Protein AF-A0AAD7RCN0-F1 (afdb_monomer_lite)

Sequence (226 aa):
MQTVGLIHTLEQCLNRMQTVGLIHTLEQCLNRMQTVGLIHTLEHCLNRMQTVGLIHTLEHCLNRMQTVGLIHTLEQCLNRMQTAGLIHTLEQCLNRTQTVGLIHTLEQCLNRMQTVGLIHTLEQRLNSMQTVGLVHTLEQCLNRMQTVGLIHTLEQCLNRTQTVGLIHTLEQCLNRMQTMGLIHTLEQRLNRMQTVGLIHTLEQRLNRMSYTEMRRGPGHLTDRCL

Radius of gyration: 21.73 Å; chains: 1; bounding box: 51×21×71 Å

Organism: NCBI:txid143900

Structure (mmCIF, N/CA/C/O backbone):
data_AF-A0AAD7RCN0-F1
#
_entry.id   AF-A0AAD7RCN0-F1
#
loop_
_atom_site.group_PDB
_atom_site.id
_atom_site.type_symbol
_atom_site.label_atom_id
_atom_site.label_alt_id
_atom_site.label_comp_id
_atom_site.label_asym_id
_atom_site.label_entity_id
_atom_site.label_seq_id
_atom_site.pdbx_PDB_ins_code
_atom_site.Cartn_x
_atom_site.Cartn_y
_atom_site.Cartn_z
_atom_site.occupancy
_atom_site.B_iso_or_equiv
_atom_site.auth_seq_id
_atom_site.auth_comp_id
_atom_site.auth_asym_id
_atom_site.auth_atom_id
_atom_site.pdbx_PDB_model_num
ATOM 1 N N . MET A 1 1 ? -18.841 -6.878 24.046 1.00 84.44 1 MET A N 1
ATOM 2 C CA . MET A 1 1 ? -19.736 -5.709 24.037 1.00 84.44 1 MET A CA 1
ATOM 3 C C . MET A 1 1 ? -20.429 -5.634 22.689 1.00 84.44 1 MET A C 1
ATOM 5 O O . MET A 1 1 ? -19.756 -5.787 21.673 1.00 84.44 1 MET A O 1
ATOM 9 N N . GLN A 1 2 ? -21.749 -5.470 22.690 1.00 89.25 2 GLN A N 1
ATOM 10 C CA . GLN A 1 2 ? -22.534 -5.170 21.496 1.00 89.25 2 GLN A CA 1
ATOM 11 C C . GLN A 1 2 ? -23.227 -3.834 21.730 1.00 89.25 2 GLN A C 1
ATOM 13 O O . GLN A 1 2 ? -23.873 -3.679 22.765 1.00 89.25 2 GLN A O 1
ATOM 18 N N . THR A 1 3 ? -23.079 -2.898 20.800 1.00 89.44 3 THR A N 1
ATOM 19 C CA . THR A 1 3 ? -23.623 -1.547 20.953 1.00 89.44 3 THR A CA 1
ATOM 20 C C . THR A 1 3 ? -24.209 -1.066 19.633 1.00 89.44 3 THR A C 1
ATOM 22 O O . THR A 1 3 ? -23.629 -1.279 18.568 1.00 89.44 3 THR A O 1
ATOM 25 N N . VAL A 1 4 ? -25.351 -0.387 19.701 1.00 90.88 4 VAL A N 1
ATOM 26 C CA . VAL A 1 4 ? -25.903 0.392 18.590 1.00 90.88 4 VAL A CA 1
ATOM 27 C C . VAL A 1 4 ? -25.995 1.836 19.061 1.00 90.88 4 VAL A C 1
ATOM 29 O O . VAL A 1 4 ? -26.610 2.094 20.092 1.00 90.88 4 VAL A O 1
ATOM 32 N N . GLY A 1 5 ? -25.367 2.764 18.342 1.00 92.31 5 GLY A N 1
ATOM 33 C CA . GLY A 1 5 ? -25.374 4.187 18.687 1.00 92.31 5 GLY A CA 1
ATOM 34 C C . GLY A 1 5 ? -23.981 4.807 18.776 1.00 92.31 5 GLY A C 1
ATOM 35 O O . GLY A 1 5 ? -23.088 4.467 18.001 1.00 92.31 5 GLY A O 1
ATOM 36 N N . LEU A 1 6 ? -23.829 5.764 19.691 1.00 93.56 6 LEU A N 1
ATOM 37 C CA . LEU A 1 6 ? -22.612 6.551 19.874 1.00 93.56 6 LEU A CA 1
ATOM 38 C C . LEU A 1 6 ? -21.785 6.012 21.043 1.00 93.56 6 LEU A C 1
ATOM 40 O O . LEU A 1 6 ? -22.273 5.933 22.168 1.00 93.56 6 LEU A O 1
ATOM 44 N N . ILE A 1 7 ? -20.515 5.718 20.785 1.00 94.19 7 ILE A N 1
ATOM 45 C CA . ILE A 1 7 ? -19.482 5.564 21.808 1.00 94.19 7 ILE A CA 1
ATOM 46 C C . ILE A 1 7 ? -18.600 6.802 21.704 1.00 94.19 7 ILE A C 1
ATOM 48 O O . ILE A 1 7 ? -17.917 6.992 20.698 1.00 94.19 7 ILE A O 1
ATOM 52 N N . HIS A 1 8 ? -18.651 7.669 22.713 1.00 92.00 8 HIS A N 1
ATOM 53 C CA . HIS A 1 8 ? -17.819 8.868 22.710 1.00 92.00 8 HIS A CA 1
ATOM 54 C C . HIS A 1 8 ? -16.356 8.501 22.978 1.00 92.00 8 HIS A C 1
ATOM 56 O O . HIS A 1 8 ? -15.493 8.737 22.143 1.00 92.00 8 HIS A O 1
ATOM 62 N N . THR A 1 9 ? -16.094 7.825 24.090 1.00 94.06 9 THR A N 1
ATOM 63 C CA . THR A 1 9 ? -14.763 7.330 24.432 1.00 94.06 9 THR A CA 1
ATOM 64 C C . THR A 1 9 ? -14.870 5.926 25.001 1.00 94.06 9 THR A C 1
ATOM 66 O O . THR A 1 9 ? -15.816 5.587 25.718 1.00 94.06 9 THR A O 1
ATOM 69 N N . LEU A 1 10 ? -13.902 5.089 24.652 1.00 92.50 10 LEU A N 1
ATOM 70 C CA . LEU A 1 10 ? -13.700 3.793 25.272 1.00 92.50 10 LEU A CA 1
ATOM 71 C C . LEU A 1 10 ? -12.202 3.522 25.325 1.00 92.50 10 LEU A C 1
ATOM 73 O O . LEU A 1 10 ? -11.552 3.477 24.291 1.00 92.50 10 LEU A O 1
ATOM 77 N N . GLU A 1 11 ? -11.661 3.321 26.517 1.00 93.38 11 GLU A N 1
ATOM 78 C CA . GLU A 1 11 ? -10.225 3.075 26.683 1.00 93.38 11 GLU A CA 1
ATOM 79 C C . GLU A 1 11 ? -9.865 1.677 26.167 1.00 93.38 11 GLU A C 1
ATOM 81 O O . GLU A 1 11 ? -9.036 1.503 25.279 1.00 93.38 11 GLU A O 1
ATOM 86 N N . GLN A 1 12 ? -10.556 0.637 26.646 1.00 91.56 12 GLN A N 1
ATOM 87 C CA . GLN A 1 12 ? -10.138 -0.732 26.357 1.00 91.56 12 GLN A CA 1
ATOM 88 C C . GLN A 1 12 ? -11.290 -1.680 26.028 1.00 91.56 12 GLN A C 1
ATOM 90 O O . GLN A 1 12 ? -12.308 -1.764 26.714 1.00 91.56 12 GLN A O 1
ATOM 95 N N . CYS A 1 13 ? -11.072 -2.509 25.008 1.00 88.81 13 CYS A N 1
ATOM 96 C CA . CYS A 1 13 ? -11.856 -3.710 24.757 1.00 88.81 13 CYS A CA 1
ATOM 97 C C . CYS A 1 13 ? -10.953 -4.934 24.576 1.00 88.81 13 CYS A C 1
ATOM 99 O O . CYS A 1 13 ? -10.301 -5.123 23.546 1.00 88.81 13 CYS A O 1
ATOM 101 N N . LEU A 1 14 ? -11.000 -5.834 25.558 1.00 87.12 14 LEU A N 1
ATOM 102 C CA . LEU A 1 14 ? -10.128 -7.008 25.617 1.00 87.12 14 LEU A CA 1
ATOM 103 C C . LEU A 1 14 ? -10.513 -8.114 24.620 1.00 87.12 14 LEU A C 1
ATOM 105 O O . LEU A 1 14 ? -9.650 -8.685 23.961 1.00 87.12 14 LEU A O 1
ATOM 109 N N . ASN A 1 15 ? -11.806 -8.428 24.485 1.00 89.50 15 ASN A N 1
ATOM 110 C CA . ASN A 1 15 ? -12.246 -9.652 23.800 1.00 89.50 15 ASN A CA 1
ATOM 111 C C . ASN A 1 15 ? -12.958 -9.410 22.470 1.00 89.50 15 ASN A C 1
ATOM 113 O O . ASN A 1 15 ? -12.427 -9.701 21.397 1.00 89.50 15 ASN A O 1
ATOM 117 N N . ARG A 1 16 ? -14.204 -8.942 22.522 1.00 90.50 16 ARG A N 1
ATOM 118 C CA . ARG A 1 16 ? -15.015 -8.771 21.320 1.00 90.50 16 ARG A CA 1
ATOM 119 C C . ARG A 1 16 ? -15.886 -7.539 21.437 1.00 90.50 16 ARG A C 1
ATOM 121 O O . ARG A 1 16 ? -16.673 -7.422 22.381 1.00 90.50 16 ARG A O 1
ATOM 128 N N . MET A 1 17 ? -15.781 -6.687 20.432 1.00 92.81 17 MET A N 1
ATOM 129 C CA . MET A 1 17 ? -16.665 -5.558 20.212 1.00 92.81 17 MET A CA 1
ATOM 130 C C . MET A 1 17 ? -17.393 -5.740 18.891 1.00 92.81 17 MET A C 1
ATOM 132 O O . MET A 1 17 ? -16.780 -6.097 17.882 1.00 92.81 17 MET A O 1
ATOM 136 N N . GLN A 1 18 ? -18.700 -5.515 18.918 1.00 94.56 18 GLN A N 1
ATOM 137 C CA . GLN A 1 18 ? -19.503 -5.347 17.720 1.00 94.56 18 GLN A CA 1
ATOM 138 C C . GLN A 1 18 ? -20.302 -4.061 17.869 1.00 94.56 18 GLN A C 1
ATOM 140 O O . GLN A 1 18 ? -21.068 -3.934 18.825 1.00 94.56 18 GLN A O 1
ATOM 145 N N . THR A 1 19 ? -20.123 -3.131 16.942 1.00 94.56 19 THR A N 1
ATOM 146 C CA . THR A 1 19 ? -20.767 -1.821 17.022 1.00 94.56 19 THR A CA 1
ATOM 147 C C . THR A 1 19 ? -21.420 -1.467 15.697 1.00 94.56 19 THR A C 1
ATOM 149 O O . THR A 1 19 ? -20.834 -1.670 14.633 1.00 94.56 19 THR A O 1
ATOM 152 N N . VAL A 1 20 ? -22.629 -0.916 15.762 1.00 96.69 20 VAL A N 1
ATOM 153 C CA . VAL A 1 20 ? -23.259 -0.220 14.637 1.00 96.69 20 VAL A CA 1
ATOM 154 C C . VAL A 1 20 ? -23.458 1.233 15.042 1.00 96.69 20 VAL A C 1
ATOM 156 O O . VAL A 1 20 ? -24.231 1.512 15.957 1.00 96.69 20 VAL A O 1
ATOM 159 N N . GLY A 1 21 ? -22.757 2.158 14.394 1.00 94.62 21 GLY A N 1
ATOM 160 C CA . GLY A 1 21 ? -22.851 3.583 14.704 1.00 94.62 21 GLY A CA 1
ATOM 161 C C . GLY A 1 21 ? -21.506 4.299 14.697 1.00 94.62 21 GLY A C 1
ATOM 162 O O . GLY A 1 21 ? -20.649 4.018 13.861 1.00 94.62 21 GLY A O 1
ATOM 163 N N . LEU A 1 22 ? -21.357 5.266 15.599 1.00 95.44 22 LEU A N 1
ATOM 164 C CA . LEU A 1 22 ? -20.204 6.161 15.661 1.00 95.44 22 LEU A CA 1
ATOM 165 C C . LEU A 1 22 ? -19.351 5.821 16.886 1.00 95.44 22 LEU A C 1
ATOM 167 O O . LEU A 1 22 ? -19.854 5.803 18.007 1.00 95.44 22 LEU A O 1
ATOM 171 N N . ILE A 1 23 ? -18.061 5.586 16.670 1.00 96.50 23 ILE A N 1
ATOM 172 C CA . ILE A 1 23 ? -17.038 5.559 17.715 1.00 96.50 23 ILE A CA 1
ATOM 173 C C . ILE A 1 23 ? -16.197 6.811 17.512 1.00 96.50 23 ILE A C 1
ATOM 175 O O . ILE A 1 23 ? -15.559 6.953 16.469 1.00 96.50 23 ILE A O 1
ATOM 179 N N . HIS A 1 24 ? -16.225 7.738 18.465 1.00 95.88 24 HIS A N 1
ATOM 180 C CA . HIS A 1 24 ? -15.381 8.923 18.367 1.00 95.88 24 HIS A CA 1
ATOM 181 C C . HIS A 1 24 ? -13.935 8.563 18.729 1.00 95.88 24 HIS A C 1
ATOM 183 O O . HIS A 1 24 ? -13.071 8.660 17.865 1.00 95.88 24 HIS A O 1
ATOM 189 N N . THR A 1 25 ? -13.695 7.993 19.909 1.00 96.25 25 THR A N 1
ATOM 190 C CA . THR A 1 25 ? -12.354 7.520 20.279 1.00 96.25 25 THR A CA 1
ATOM 191 C C . THR A 1 25 ? -12.398 6.120 20.871 1.00 96.25 25 THR A C 1
ATOM 193 O O . THR A 1 25 ? -13.224 5.817 21.738 1.00 96.25 25 THR A O 1
ATOM 196 N N . LEU A 1 26 ? -11.478 5.272 20.418 1.00 94.38 26 LEU A N 1
ATOM 197 C CA . LEU A 1 26 ? -11.124 4.031 21.089 1.00 94.38 26 LEU A CA 1
ATOM 198 C C . LEU A 1 26 ? -9.606 3.905 21.173 1.00 94.38 26 LEU A C 1
ATOM 200 O O . LEU A 1 26 ? -8.947 3.868 20.143 1.00 94.38 26 LEU A O 1
ATOM 204 N N . GLU A 1 27 ? -9.060 3.774 22.374 1.00 95.12 27 GLU A N 1
ATOM 205 C CA . GLU A 1 27 ? -7.605 3.651 22.528 1.00 95.12 27 GLU A CA 1
ATOM 206 C C . GLU A 1 27 ? -7.165 2.235 22.134 1.00 95.12 27 GLU A C 1
ATOM 208 O O . GLU A 1 27 ? -6.378 2.041 21.211 1.00 95.12 27 GLU A O 1
ATOM 213 N N . GLN A 1 28 ? -7.744 1.195 22.748 1.00 93.00 28 GLN A N 1
ATOM 214 C CA . GLN A 1 28 ? -7.241 -0.165 22.567 1.00 93.00 28 GLN A CA 1
ATOM 215 C C . GLN A 1 28 ? -8.317 -1.226 22.306 1.00 93.00 28 GLN A C 1
ATOM 217 O O . GLN A 1 28 ? -9.227 -1.478 23.100 1.00 93.00 28 GLN A O 1
ATOM 222 N N . CYS A 1 29 ? -8.131 -1.989 21.226 1.00 91.62 29 CYS A N 1
ATOM 223 C CA . CYS A 1 29 ? -8.832 -3.244 20.977 1.00 91.62 29 CYS A CA 1
ATOM 224 C C . CYS A 1 29 ? -7.847 -4.406 20.817 1.00 91.62 29 CYS A C 1
ATOM 226 O O . CYS A 1 29 ? -7.127 -4.512 19.820 1.00 91.62 29 CYS A O 1
ATOM 228 N N . LEU A 1 30 ? -7.837 -5.327 21.785 1.00 89.75 30 LEU A N 1
ATOM 229 C CA . LEU A 1 30 ? -6.828 -6.387 21.806 1.00 89.75 30 LEU A CA 1
ATOM 230 C C . LEU A 1 30 ? -7.146 -7.534 20.846 1.00 89.75 30 LEU A C 1
ATOM 232 O O . LEU A 1 30 ? -6.244 -8.061 20.198 1.00 89.75 30 LEU A O 1
ATOM 236 N N . ASN A 1 31 ? -8.408 -7.961 20.757 1.00 91.69 31 ASN A N 1
ATOM 237 C CA . ASN A 1 31 ? -8.725 -9.242 20.126 1.00 91.69 31 ASN A CA 1
ATOM 238 C C . ASN A 1 31 ? -9.609 -9.127 18.873 1.00 91.69 31 ASN A C 1
ATOM 240 O O . ASN A 1 31 ? -9.124 -9.373 17.766 1.00 91.69 31 ASN A O 1
ATOM 244 N N . ARG A 1 32 ? -10.898 -8.786 18.991 1.00 93.25 32 ARG A N 1
ATOM 245 C CA . ARG A 1 32 ? -11.776 -8.668 17.813 1.00 93.25 32 ARG A CA 1
ATOM 246 C C . ARG A 1 32 ? -12.673 -7.442 17.854 1.00 93.25 32 ARG A C 1
ATOM 248 O O . ARG A 1 32 ? -13.475 -7.290 18.772 1.00 93.25 32 ARG A O 1
ATOM 255 N N . MET A 1 33 ? -12.622 -6.674 16.776 1.00 95.00 33 MET A N 1
ATOM 256 C CA . MET A 1 33 ? -13.536 -5.580 16.485 1.00 95.00 33 MET A CA 1
ATOM 257 C C . MET A 1 33 ? -14.289 -5.835 15.188 1.00 95.00 33 MET A C 1
ATOM 259 O O . MET A 1 33 ? -13.688 -6.199 14.175 1.00 95.00 33 MET A O 1
ATOM 263 N N . GLN A 1 34 ? -15.598 -5.612 15.225 1.00 96.75 34 GLN A N 1
ATOM 264 C CA . GLN A 1 34 ? -16.437 -5.509 14.040 1.00 96.75 34 GLN A CA 1
ATOM 265 C C . GLN A 1 34 ? -17.271 -4.236 14.140 1.00 96.75 34 GLN A C 1
ATOM 267 O O . GLN A 1 34 ? -18.054 -4.102 15.079 1.00 96.75 34 GLN A O 1
ATOM 272 N N . THR A 1 35 ? -17.127 -3.332 13.179 1.00 96.50 35 THR A N 1
ATOM 273 C CA . THR A 1 35 ? -17.844 -2.054 13.192 1.00 96.50 35 THR A CA 1
ATOM 274 C C . THR A 1 35 ? -18.530 -1.813 11.858 1.00 96.50 35 THR A C 1
ATOM 276 O O . THR A 1 35 ? -17.935 -1.996 10.797 1.00 96.50 35 THR A O 1
ATOM 279 N N . VAL A 1 36 ? -19.786 -1.380 11.911 1.00 98.12 36 VAL A N 1
ATOM 280 C CA . VAL A 1 36 ? -20.481 -0.781 10.771 1.00 98.12 36 VAL A CA 1
ATOM 281 C C . VAL A 1 36 ? -20.764 0.673 11.121 1.00 98.12 36 VAL A C 1
ATOM 283 O O . VAL A 1 36 ? -21.526 0.941 12.048 1.00 98.12 36 VAL A O 1
ATOM 286 N N . GLY A 1 37 ? -20.145 1.607 10.407 1.00 96.69 37 GLY A N 1
ATOM 287 C CA . GLY A 1 37 ? -20.298 3.037 10.663 1.00 96.69 37 GLY A CA 1
ATOM 288 C C . GLY A 1 37 ? -18.975 3.790 10.636 1.00 96.69 37 GLY A C 1
ATOM 289 O O . GLY A 1 37 ? -18.131 3.526 9.781 1.00 96.69 37 GLY A O 1
ATOM 290 N N . LEU A 1 38 ? -18.822 4.763 11.532 1.00 97.19 38 LEU A N 1
ATOM 291 C CA . LEU A 1 38 ? -17.676 5.669 11.541 1.00 97.19 38 LEU A CA 1
ATOM 292 C C . LEU A 1 38 ? -16.833 5.458 12.797 1.00 97.19 38 LEU A C 1
ATOM 294 O O . LEU A 1 38 ? -17.360 5.412 13.906 1.00 97.19 38 LEU A O 1
ATOM 298 N N . ILE A 1 39 ? -15.524 5.355 12.607 1.00 97.75 39 ILE A N 1
ATOM 299 C CA . ILE A 1 39 ? -14.514 5.429 13.660 1.00 97.75 39 ILE A CA 1
ATOM 300 C C . ILE A 1 39 ? -13.734 6.712 13.400 1.00 97.75 39 ILE A C 1
ATOM 302 O O . ILE A 1 39 ? -13.133 6.851 12.334 1.00 97.75 39 ILE A O 1
ATOM 306 N N . HIS A 1 40 ? -13.780 7.670 14.321 1.00 97.12 40 HIS A N 1
ATOM 307 C CA . HIS A 1 40 ? -12.997 8.890 14.160 1.00 97.12 40 HIS A CA 1
ATOM 308 C C . HIS A 1 40 ? -11.534 8.610 14.513 1.00 97.12 40 HIS A C 1
ATOM 310 O O . HIS A 1 40 ? -10.683 8.715 13.639 1.00 97.12 40 HIS A O 1
ATOM 316 N N . THR A 1 41 ? -11.263 8.096 15.710 1.00 97.50 41 THR A N 1
ATOM 317 C CA . THR A 1 41 ? -9.902 7.728 16.113 1.00 97.50 41 THR A CA 1
ATOM 318 C C . THR A 1 41 ? -9.861 6.333 16.712 1.00 97.50 41 THR A C 1
ATOM 320 O O . THR A 1 41 ? -10.689 5.969 17.555 1.00 97.50 41 THR A O 1
ATOM 323 N N . LEU A 1 42 ? -8.871 5.556 16.279 1.00 96.25 42 LEU A N 1
ATOM 324 C CA . LEU A 1 42 ? -8.469 4.321 16.929 1.00 96.25 42 LEU A CA 1
ATOM 325 C C . LEU A 1 42 ? -6.949 4.222 17.003 1.00 96.25 42 LEU A C 1
ATOM 327 O O . LEU A 1 42 ? -6.287 4.131 15.976 1.00 96.25 42 LEU A O 1
ATOM 331 N N . GLU A 1 43 ? -6.401 4.181 18.210 1.00 96.62 43 GLU A N 1
ATOM 332 C CA . GLU A 1 43 ? -4.945 4.152 18.397 1.00 96.62 43 GLU A CA 1
ATOM 333 C C . GLU A 1 43 ? -4.397 2.743 18.135 1.00 96.62 43 GLU A C 1
ATOM 335 O O . GLU A 1 43 ? -3.479 2.530 17.341 1.00 96.62 43 GLU A O 1
ATOM 340 N N . HIS A 1 44 ? -4.999 1.719 18.746 1.00 94.06 44 HIS A N 1
ATOM 341 C CA . HIS A 1 44 ? -4.439 0.373 18.721 1.00 94.06 44 HIS A CA 1
ATOM 342 C C . HIS A 1 44 ? -5.468 -0.723 18.444 1.00 94.06 44 HIS A C 1
ATOM 344 O O . HIS A 1 44 ? -6.367 -1.014 19.238 1.00 94.06 44 HIS A O 1
ATOM 350 N N . CYS A 1 45 ? -5.242 -1.471 17.362 1.00 92.50 45 CYS A N 1
ATOM 351 C CA . CYS A 1 45 ? -5.872 -2.765 17.129 1.00 92.50 45 CYS A CA 1
ATOM 352 C C . CYS A 1 45 ? -4.829 -3.879 16.997 1.00 92.50 45 CYS A C 1
ATOM 354 O O . CYS A 1 45 ? -4.108 -3.983 16.000 1.00 92.50 45 CYS A O 1
ATOM 356 N N . LEU A 1 46 ? -4.768 -4.764 17.994 1.00 91.88 46 LEU A N 1
ATOM 357 C CA . LEU A 1 46 ? -3.690 -5.750 18.066 1.00 91.88 46 LEU A CA 1
ATOM 358 C C . LEU A 1 46 ? -3.939 -6.970 17.173 1.00 91.88 46 LEU A C 1
ATOM 360 O O . LEU A 1 46 ? -3.007 -7.479 16.551 1.00 91.88 46 LEU A O 1
ATOM 364 N N . ASN A 1 47 ? -5.174 -7.472 17.094 1.00 93.38 47 ASN A N 1
ATOM 365 C CA . ASN A 1 47 ? -5.419 -8.776 16.474 1.00 93.38 47 ASN A CA 1
ATOM 366 C C . ASN A 1 47 ? -6.314 -8.731 15.227 1.00 93.38 47 ASN A C 1
ATOM 368 O O . ASN A 1 47 ? -5.831 -9.009 14.127 1.00 93.38 47 ASN A O 1
ATOM 372 N N . ARG A 1 48 ? -7.617 -8.450 15.352 1.00 94.38 48 ARG A N 1
ATOM 373 C CA . ARG A 1 48 ? -8.517 -8.435 14.188 1.00 94.38 48 ARG A CA 1
ATOM 374 C C . ARG A 1 48 ? -9.493 -7.274 14.207 1.00 94.38 48 ARG A C 1
ATOM 376 O O . ARG A 1 48 ? -10.285 -7.149 15.138 1.00 94.38 48 ARG A O 1
ATOM 383 N N . MET A 1 49 ? -9.519 -6.557 13.094 1.00 96.19 49 MET A N 1
ATOM 384 C CA . MET A 1 49 ? -10.499 -5.530 12.787 1.00 96.19 49 MET A CA 1
ATOM 385 C C . MET A 1 49 ? -11.230 -5.848 11.492 1.00 96.19 49 MET A C 1
ATOM 387 O O . MET A 1 49 ? -10.610 -6.222 10.493 1.00 96.19 49 MET A O 1
ATOM 391 N N . GLN A 1 50 ? -12.544 -5.666 11.517 1.00 97.69 50 GLN A N 1
ATOM 392 C CA . GLN A 1 50 ? -13.374 -5.614 10.325 1.00 97.69 50 GLN A CA 1
ATOM 393 C C . GLN A 1 50 ? -14.259 -4.376 10.397 1.00 97.69 50 GLN A C 1
ATOM 395 O O . GLN A 1 50 ? -15.041 -4.244 11.339 1.00 97.69 50 GLN A O 1
ATOM 400 N N . THR A 1 51 ? -14.162 -3.507 9.398 1.00 97.69 51 THR A N 1
ATOM 401 C CA . THR A 1 51 ? -14.946 -2.272 9.354 1.00 97.69 51 THR A CA 1
ATOM 402 C C . THR A 1 51 ? -15.658 -2.145 8.018 1.00 97.69 51 THR A C 1
ATOM 404 O O . THR A 1 51 ? -15.062 -2.339 6.960 1.00 97.69 51 THR A O 1
ATOM 407 N N . VAL A 1 52 ? -16.940 -1.800 8.068 1.00 98.56 52 VAL A N 1
ATOM 408 C CA . VAL A 1 52 ? -17.690 -1.313 6.910 1.00 98.56 52 VAL A CA 1
ATOM 409 C C . VAL A 1 52 ? -18.064 0.135 7.193 1.00 98.56 52 VAL A C 1
ATOM 411 O O . VAL A 1 52 ? -18.868 0.396 8.085 1.00 98.56 52 VAL A O 1
ATOM 414 N N . GLY A 1 53 ? -17.469 1.070 6.459 1.00 97.56 53 GLY A N 1
ATOM 415 C CA . GLY A 1 53 ? -17.696 2.500 6.643 1.00 97.56 53 GLY A CA 1
ATOM 416 C C . GLY A 1 53 ? -16.409 3.316 6.613 1.00 97.56 53 GLY A C 1
ATOM 417 O O . GLY A 1 53 ? -15.555 3.087 5.757 1.00 97.56 53 GLY A O 1
ATOM 418 N N . LEU A 1 54 ? -16.301 4.302 7.502 1.00 97.94 54 LEU A N 1
ATOM 419 C CA . LEU A 1 54 ? -15.213 5.278 7.492 1.00 97.94 54 LEU A CA 1
ATOM 420 C C . LEU A 1 54 ? -14.343 5.141 8.739 1.00 97.94 54 LEU A C 1
ATOM 422 O O . LEU A 1 54 ? -14.853 5.091 9.855 1.00 97.94 54 LEU A O 1
ATOM 426 N N . ILE A 1 55 ? -13.031 5.134 8.537 1.00 98.25 55 ILE A N 1
ATOM 427 C CA . ILE A 1 55 ? -12.026 5.310 9.582 1.00 98.25 55 ILE A CA 1
ATOM 428 C C . ILE A 1 55 ? -11.314 6.622 9.271 1.00 98.25 55 ILE A C 1
ATOM 430 O O . ILE A 1 55 ? -10.738 6.757 8.191 1.00 98.25 55 ILE A O 1
ATOM 434 N N . HIS A 1 56 ? -11.389 7.604 10.165 1.00 97.88 56 HIS A N 1
ATOM 435 C CA . HIS A 1 56 ? -10.671 8.856 9.955 1.00 97.88 56 HIS A CA 1
ATOM 436 C C . HIS A 1 56 ? -9.191 8.664 10.302 1.00 97.88 56 HIS A C 1
ATOM 438 O O . HIS A 1 56 ? -8.353 8.796 9.418 1.00 97.88 56 HIS A O 1
ATOM 444 N N . THR A 1 57 ? -8.884 8.192 11.506 1.00 98.00 57 THR A N 1
ATOM 445 C CA . THR A 1 57 ? -7.506 7.906 11.915 1.00 98.00 57 THR A CA 1
ATOM 446 C C . THR A 1 57 ? -7.402 6.522 12.540 1.00 98.00 57 THR A C 1
ATOM 448 O O . THR A 1 57 ? -8.189 6.156 13.419 1.00 98.00 57 THR A O 1
ATOM 451 N N . LEU A 1 58 ? -6.417 5.752 12.080 1.00 97.06 58 LEU A N 1
ATOM 452 C CA . LEU A 1 58 ? -5.951 4.531 12.725 1.00 97.06 58 LEU A CA 1
ATOM 453 C C . LEU A 1 58 ? -4.430 4.581 12.847 1.00 97.06 58 LEU A C 1
ATOM 455 O O . LEU A 1 58 ? -3.739 4.539 11.834 1.00 97.06 58 LEU A O 1
ATOM 459 N N . GLU A 1 59 ? -3.910 4.631 14.068 1.00 97.31 59 GLU A N 1
ATOM 460 C CA . GLU A 1 59 ? -2.459 4.722 14.275 1.00 97.31 59 GLU A CA 1
ATOM 461 C C . GLU A 1 59 ? -1.814 3.351 14.047 1.00 97.31 59 GLU A C 1
ATOM 463 O O . GLU A 1 59 ? -1.022 3.157 13.127 1.00 97.31 59 GLU A O 1
ATOM 468 N N . HIS A 1 60 ? -2.231 2.329 14.802 1.00 94.88 60 HIS A N 1
ATOM 469 C CA . HIS A 1 60 ? -1.594 1.016 14.741 1.00 94.88 60 HIS A CA 1
ATOM 470 C C . HIS A 1 60 ? -2.574 -0.141 14.552 1.00 94.88 60 HIS A C 1
ATOM 472 O O . HIS A 1 60 ? -3.429 -0.445 15.390 1.00 94.88 60 HIS A O 1
ATOM 478 N N . CYS A 1 61 ? -2.341 -0.917 13.492 1.00 93.00 61 CYS A N 1
ATOM 479 C CA . CYS A 1 61 ? -2.903 -2.252 13.325 1.00 93.00 61 CYS A CA 1
ATOM 480 C C . CYS A 1 61 ? -1.802 -3.311 13.228 1.00 93.00 61 CYS A C 1
ATOM 482 O O . CYS A 1 61 ? -1.074 -3.404 12.234 1.00 93.00 61 CYS A O 1
ATOM 484 N N . LEU A 1 62 ? -1.701 -4.175 14.240 1.00 92.00 62 LEU A N 1
ATOM 485 C CA . LEU A 1 62 ? -0.588 -5.121 14.307 1.00 92.00 62 LEU A CA 1
ATOM 486 C C . LEU A 1 62 ? -0.796 -6.341 13.402 1.00 92.00 62 LEU A C 1
ATOM 488 O O . LEU A 1 62 ? 0.126 -6.759 12.701 1.00 92.00 62 LEU A O 1
ATOM 492 N N . ASN A 1 63 ? -1.986 -6.949 13.407 1.00 93.75 63 ASN A N 1
ATOM 493 C CA . ASN A 1 63 ? -2.156 -8.274 12.807 1.00 93.75 63 ASN A CA 1
ATOM 494 C C . ASN A 1 63 ? -3.060 -8.307 11.564 1.00 93.75 63 ASN A C 1
ATOM 496 O O . ASN A 1 63 ? -2.579 -8.602 10.467 1.00 93.75 63 ASN A O 1
ATOM 500 N N . ARG A 1 64 ? -4.371 -8.080 11.694 1.00 94.69 64 ARG A N 1
ATOM 501 C CA . ARG A 1 64 ? -5.285 -8.148 10.543 1.00 94.69 64 ARG A CA 1
ATOM 502 C C . ARG A 1 64 ? -6.327 -7.048 10.564 1.00 94.69 64 ARG A C 1
ATOM 504 O O . ARG A 1 64 ? -7.119 -6.968 11.499 1.00 94.69 64 ARG A O 1
ATOM 511 N N . MET A 1 65 ? -6.411 -6.337 9.452 1.00 96.62 65 MET A N 1
ATOM 512 C CA . MET A 1 65 ? -7.471 -5.384 9.175 1.00 96.62 65 MET A CA 1
ATOM 513 C C . MET A 1 65 ? -8.122 -5.688 7.831 1.00 96.62 65 MET A C 1
ATOM 515 O O . MET A 1 65 ? -7.448 -5.985 6.841 1.00 96.62 65 MET A O 1
ATOM 519 N N . GLN A 1 66 ? -9.448 -5.618 7.828 1.00 98.00 66 GLN A N 1
ATOM 520 C CA . GLN A 1 66 ? -10.271 -5.661 6.632 1.00 98.00 66 GLN A CA 1
ATOM 521 C C . GLN A 1 66 ? -11.230 -4.478 6.656 1.00 98.00 66 GLN A C 1
ATOM 523 O O . GLN A 1 66 ? -12.022 -4.359 7.592 1.00 98.00 66 GLN A O 1
ATOM 528 N N . THR A 1 67 ? -11.187 -3.647 5.623 1.00 98.00 67 THR A N 1
ATOM 529 C CA . THR A 1 67 ? -12.047 -2.467 5.532 1.00 98.00 67 THR A CA 1
ATOM 530 C C . THR A 1 67 ? -12.765 -2.436 4.196 1.00 98.00 67 THR A C 1
ATOM 532 O O . THR A 1 67 ? -12.155 -2.609 3.141 1.00 98.00 67 THR A O 1
ATOM 535 N N . VAL A 1 68 ? -14.070 -2.198 4.238 1.00 98.69 68 VAL A N 1
ATOM 536 C CA . VAL A 1 68 ? -14.855 -1.805 3.069 1.00 98.69 68 VAL A CA 1
ATOM 537 C C . VAL A 1 68 ? -15.304 -0.370 3.296 1.00 98.69 68 VAL A C 1
ATOM 539 O O . VAL A 1 68 ? -16.108 -0.116 4.191 1.00 98.69 68 VAL A O 1
ATOM 542 N N . GLY A 1 69 ? -14.772 0.563 2.512 1.00 97.81 69 GLY A N 1
ATOM 543 C CA . GLY A 1 69 ? -15.064 1.987 2.649 1.00 97.81 69 GLY A CA 1
ATOM 544 C C . GLY A 1 69 ? -13.814 2.858 2.601 1.00 97.81 69 GLY A C 1
ATOM 545 O O . GLY A 1 69 ? -12.947 2.647 1.755 1.00 97.81 69 GLY A O 1
ATOM 546 N N . LEU A 1 70 ? -13.754 3.871 3.463 1.00 98.19 70 LEU A N 1
ATOM 547 C CA . LEU A 1 70 ? -12.719 4.903 3.421 1.00 98.19 70 LEU A CA 1
ATOM 548 C C . LEU A 1 70 ? -11.840 4.848 4.668 1.00 98.19 70 LEU A C 1
ATOM 550 O O . LEU A 1 70 ? -12.346 4.799 5.786 1.00 98.19 70 LEU A O 1
ATOM 55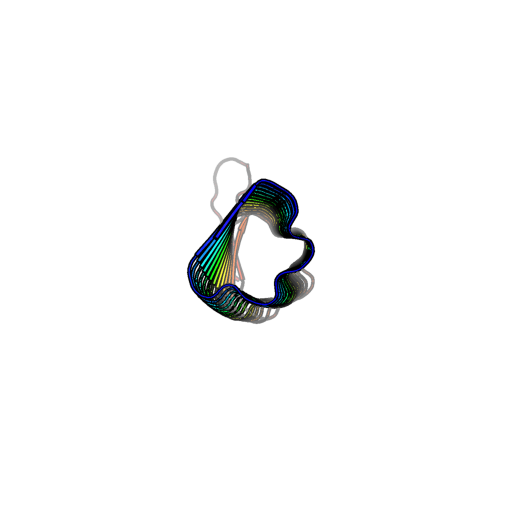4 N N . ILE A 1 71 ? -10.531 4.911 4.459 1.00 98.38 71 ILE A N 1
ATOM 555 C CA . ILE A 1 71 ? -9.537 5.185 5.493 1.00 98.38 71 ILE A CA 1
ATOM 556 C C . ILE A 1 71 ? -8.899 6.522 5.131 1.00 98.38 71 ILE A C 1
ATOM 558 O O . ILE A 1 71 ? -8.336 6.652 4.043 1.00 98.38 71 ILE A O 1
ATOM 562 N N . HIS A 1 72 ? -9.027 7.529 5.992 1.00 97.94 72 HIS A N 1
ATOM 563 C CA . HIS A 1 72 ? -8.381 8.811 5.732 1.00 97.94 72 HIS A CA 1
ATOM 564 C C . HIS A 1 72 ? -6.891 8.708 6.065 1.00 97.94 72 HIS A C 1
ATOM 566 O O . HIS A 1 72 ? -6.072 8.825 5.162 1.00 97.94 72 HIS A O 1
ATOM 572 N N . THR A 1 73 ? -6.547 8.322 7.289 1.00 97.94 73 THR A N 1
ATOM 573 C CA . THR A 1 73 ? -5.153 8.129 7.693 1.00 97.94 73 THR A CA 1
ATOM 574 C C . THR A 1 73 ? -4.959 6.770 8.346 1.00 97.94 73 THR A C 1
ATOM 576 O O . THR A 1 73 ? -5.719 6.367 9.232 1.00 97.94 73 THR A O 1
ATOM 579 N N . LEU A 1 74 ? -3.924 6.066 7.895 1.00 97.12 74 LEU A N 1
ATOM 580 C CA . LEU A 1 74 ? -3.372 4.897 8.557 1.00 97.12 74 LEU A CA 1
ATOM 581 C C . LEU A 1 74 ? -1.863 5.058 8.694 1.00 97.12 74 LEU A C 1
ATOM 583 O O . LEU A 1 74 ? -1.150 5.011 7.692 1.00 97.12 74 LEU A O 1
ATOM 587 N N . GLU A 1 75 ? -1.381 5.189 9.922 1.00 97.19 75 GLU A N 1
ATOM 588 C CA . GLU A 1 75 ? 0.051 5.367 10.164 1.00 97.19 75 GLU A CA 1
ATOM 589 C C . GLU A 1 75 ? 0.780 4.032 9.983 1.00 97.19 75 GLU A C 1
ATOM 591 O O . GLU A 1 75 ? 1.678 3.898 9.155 1.00 97.19 75 GLU A O 1
ATOM 596 N N . GLN A 1 76 ? 0.359 2.979 10.691 1.00 95.06 76 GLN A N 1
ATOM 597 C CA . GLN A 1 76 ? 1.089 1.714 10.694 1.00 95.06 76 GLN A CA 1
ATOM 598 C C . GLN A 1 76 ? 0.197 0.478 10.582 1.00 95.06 76 GLN A C 1
ATOM 600 O O . GLN A 1 76 ? -0.656 0.180 11.422 1.00 95.06 76 GLN A O 1
ATOM 605 N N . CYS A 1 77 ? 0.503 -0.358 9.587 1.00 92.81 77 CYS A N 1
ATOM 606 C CA . CYS A 1 77 ? 0.018 -1.733 9.515 1.00 92.81 77 CYS A CA 1
ATOM 607 C C . CYS A 1 77 ? 1.173 -2.735 9.432 1.00 92.81 77 CYS A C 1
ATOM 609 O O . CYS A 1 77 ? 1.895 -2.813 8.433 1.00 92.81 77 CYS A O 1
ATOM 611 N N . LEU A 1 78 ? 1.333 -3.568 10.464 1.00 91.19 78 LEU A N 1
ATOM 612 C CA . LEU A 1 78 ? 2.472 -4.485 10.521 1.00 91.19 78 LEU A CA 1
ATOM 613 C C . LEU A 1 78 ? 2.288 -5.709 9.619 1.00 91.19 78 LEU A C 1
ATOM 615 O O . LEU A 1 78 ? 3.199 -6.073 8.875 1.00 91.19 78 LEU A O 1
ATOM 619 N N . ASN A 1 79 ? 1.139 -6.387 9.683 1.00 93.69 79 ASN A N 1
ATOM 620 C CA . ASN A 1 79 ? 1.030 -7.732 9.112 1.00 93.69 79 ASN A CA 1
ATOM 621 C C . ASN A 1 79 ? 0.116 -7.836 7.877 1.00 93.69 79 ASN A C 1
ATOM 623 O O . ASN A 1 79 ? 0.595 -8.134 6.780 1.00 93.69 79 ASN A O 1
ATOM 627 N N . ARG A 1 80 ? -1.204 -7.664 8.007 1.00 94.56 80 ARG A N 1
ATOM 628 C CA . ARG A 1 80 ? -2.116 -7.808 6.860 1.00 94.56 80 ARG A CA 1
ATOM 629 C C . ARG A 1 80 ? -3.202 -6.748 6.839 1.00 94.56 80 ARG A C 1
ATOM 631 O O . ARG A 1 80 ? -4.020 -6.686 7.753 1.00 94.56 80 ARG A O 1
ATOM 638 N N . MET A 1 81 ? -3.279 -6.053 5.714 1.00 96.31 81 MET A N 1
ATOM 639 C CA . MET A 1 81 ? -4.363 -5.148 5.371 1.00 96.31 81 MET A CA 1
ATOM 640 C C . MET A 1 81 ? -5.036 -5.593 4.076 1.00 96.31 81 MET A C 1
ATOM 642 O O . MET A 1 81 ? -4.369 -5.915 3.088 1.00 96.31 81 MET A O 1
ATOM 646 N N . GLN A 1 82 ? -6.364 -5.587 4.095 1.00 97.88 82 GLN A N 1
ATOM 647 C CA . GLN A 1 82 ? -7.198 -5.720 2.910 1.00 97.88 82 GLN A CA 1
ATOM 648 C C . GLN A 1 82 ? -8.220 -4.588 2.898 1.00 97.88 82 GLN A C 1
ATOM 650 O O . GLN A 1 82 ? -9.026 -4.488 3.823 1.00 97.88 82 GLN A O 1
ATOM 655 N N . THR A 1 83 ? -8.214 -3.779 1.846 1.00 97.94 83 THR A N 1
ATOM 656 C CA . THR A 1 83 ? -9.139 -2.653 1.715 1.00 97.94 83 THR A CA 1
ATOM 657 C C . THR A 1 83 ? -9.856 -2.713 0.377 1.00 97.94 83 THR A C 1
ATOM 659 O O . THR A 1 83 ? -9.229 -2.856 -0.672 1.00 97.94 83 THR A O 1
ATOM 662 N N . ALA A 1 84 ? -11.177 -2.592 0.411 1.00 98.62 84 ALA A N 1
ATOM 663 C CA . ALA A 1 84 ? -11.989 -2.301 -0.760 1.00 98.62 84 ALA A CA 1
ATOM 664 C C . ALA A 1 84 ? -12.547 -0.882 -0.607 1.00 98.62 84 ALA A C 1
ATOM 666 O O . ALA A 1 84 ? -13.429 -0.652 0.220 1.00 98.62 84 ALA A O 1
ATOM 667 N N . GLY A 1 85 ? -12.008 0.067 -1.369 1.00 97.75 85 GLY A N 1
ATOM 668 C CA . GLY A 1 85 ? -12.382 1.476 -1.293 1.00 97.75 85 GLY A CA 1
ATOM 669 C C . GLY A 1 85 ? -11.183 2.416 -1.381 1.00 97.75 85 GLY A C 1
ATOM 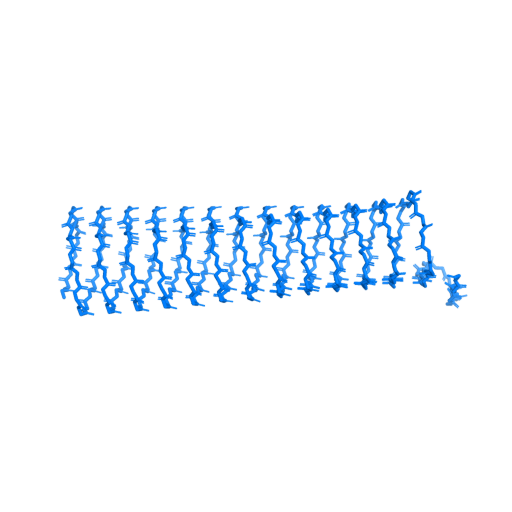670 O O . GLY A 1 85 ? -10.290 2.202 -2.201 1.00 97.75 85 GLY A O 1
ATOM 671 N N . LEU A 1 86 ? -11.195 3.482 -0.582 1.00 97.94 86 LEU A N 1
ATOM 672 C CA . LEU A 1 86 ? -10.213 4.563 -0.662 1.00 97.94 86 LEU A CA 1
ATOM 673 C C . LEU A 1 86 ? -9.335 4.604 0.586 1.00 97.94 86 LEU A C 1
ATOM 675 O O . LEU A 1 86 ? -9.837 4.563 1.706 1.00 97.94 86 LEU A O 1
ATOM 679 N N . ILE A 1 87 ? -8.033 4.738 0.371 1.00 98.25 87 ILE A N 1
ATOM 680 C CA . ILE A 1 87 ? -7.050 5.094 1.388 1.00 98.25 87 ILE A CA 1
ATOM 681 C C . ILE A 1 87 ? -6.480 6.449 0.981 1.00 98.25 87 ILE A C 1
ATOM 683 O O . ILE A 1 87 ? -5.924 6.567 -0.113 1.00 98.25 87 ILE A O 1
ATOM 687 N N . HIS A 1 88 ? -6.659 7.477 1.807 1.00 97.81 88 HIS A N 1
ATOM 688 C CA . HIS A 1 88 ? -6.081 8.783 1.503 1.00 97.81 88 HIS A CA 1
ATOM 689 C C . HIS A 1 88 ? -4.586 8.778 1.834 1.00 97.81 88 HIS A C 1
ATOM 691 O O . HIS A 1 88 ? -3.776 8.931 0.929 1.00 97.81 88 HIS A O 1
ATOM 697 N N . THR A 1 89 ? -4.219 8.436 3.064 1.00 97.75 89 THR A N 1
ATOM 698 C CA . THR A 1 89 ? -2.817 8.333 3.474 1.00 97.75 89 THR A CA 1
ATOM 699 C C . THR A 1 89 ? -2.549 6.998 4.149 1.00 97.75 89 THR A C 1
ATOM 701 O O . THR A 1 89 ? -3.285 6.569 5.042 1.00 97.75 89 THR A O 1
ATOM 704 N N . LEU A 1 90 ? -1.481 6.339 3.707 1.00 96.25 90 LEU A N 1
ATOM 705 C CA . LEU A 1 90 ? -0.876 5.196 4.373 1.00 96.25 90 LEU A CA 1
ATOM 706 C C . LEU A 1 90 ? 0.616 5.462 4.542 1.00 96.25 90 LEU A C 1
ATOM 708 O O . LEU A 1 90 ? 1.351 5.436 3.560 1.00 96.25 90 LEU A O 1
ATOM 712 N N . GLU A 1 91 ? 1.072 5.673 5.768 1.00 96.19 91 GLU A N 1
ATOM 713 C CA . GLU A 1 91 ? 2.488 5.976 6.000 1.00 96.19 91 GLU A CA 1
ATOM 714 C C . GLU A 1 91 ? 3.317 4.695 5.886 1.00 96.19 91 GLU A C 1
ATOM 716 O O . GLU A 1 91 ? 4.197 4.575 5.037 1.00 96.19 91 GLU A O 1
ATOM 721 N N . GLN A 1 92 ? 2.999 3.666 6.678 1.00 93.25 92 GLN A N 1
ATOM 722 C CA . GLN A 1 92 ? 3.814 2.458 6.744 1.00 93.25 92 GLN A CA 1
ATOM 723 C C . GLN A 1 92 ? 2.997 1.171 6.679 1.00 93.25 92 GLN A C 1
ATOM 725 O O . GLN A 1 92 ? 2.103 0.888 7.481 1.00 93.25 92 GLN A O 1
ATOM 730 N N . CYS A 1 93 ? 3.395 0.289 5.761 1.00 90.25 93 CYS A N 1
ATOM 731 C CA . CYS A 1 93 ? 2.945 -1.098 5.764 1.00 90.25 93 CYS A CA 1
ATOM 732 C C . CYS A 1 93 ? 4.107 -2.091 5.637 1.00 90.25 93 CYS A C 1
ATOM 734 O O . CYS A 1 93 ? 4.834 -2.147 4.638 1.00 90.25 93 CYS A O 1
ATOM 736 N N . LEU A 1 94 ? 4.279 -2.929 6.662 1.00 89.88 94 LEU A N 1
ATOM 737 C CA . LEU A 1 94 ? 5.467 -3.776 6.756 1.00 89.88 94 LEU A CA 1
ATOM 738 C C . LEU A 1 94 ? 5.327 -5.062 5.945 1.00 89.88 94 LEU A C 1
ATOM 740 O O . LEU A 1 94 ? 6.264 -5.442 5.247 1.00 89.88 94 LEU A O 1
ATOM 744 N N . ASN A 1 95 ? 4.200 -5.773 6.018 1.00 92.38 95 ASN A N 1
ATOM 745 C CA . ASN A 1 95 ? 4.122 -7.124 5.457 1.00 92.38 95 ASN A CA 1
ATOM 746 C C . ASN A 1 95 ? 3.252 -7.245 4.192 1.00 92.38 95 ASN A C 1
ATOM 748 O O . ASN A 1 95 ? 3.795 -7.411 3.096 1.00 92.38 95 ASN A O 1
ATOM 752 N N . ARG A 1 96 ? 1.918 -7.210 4.298 1.00 93.12 96 ARG A N 1
ATOM 753 C CA . ARG A 1 96 ? 1.034 -7.409 3.135 1.00 93.12 96 ARG A CA 1
ATOM 754 C C . ARG A 1 96 ? -0.108 -6.408 3.081 1.00 93.12 96 ARG A C 1
ATOM 756 O O . ARG A 1 96 ? -0.947 -6.390 3.979 1.00 93.12 96 ARG A O 1
ATOM 763 N N . THR A 1 97 ? -0.199 -5.721 1.951 1.00 94.88 97 THR A N 1
ATOM 764 C CA . THR A 1 97 ? -1.302 -4.821 1.617 1.00 94.88 97 THR A CA 1
ATOM 765 C C . THR A 1 97 ? -1.970 -5.284 0.332 1.00 94.88 97 THR A C 1
ATOM 767 O O . THR A 1 97 ? -1.295 -5.528 -0.672 1.00 94.88 97 THR A O 1
ATOM 770 N N . GLN A 1 98 ? -3.291 -5.422 0.377 1.00 97.38 98 GLN A N 1
ATOM 771 C CA . GLN A 1 98 ? -4.128 -5.660 -0.792 1.00 97.38 98 GLN A CA 1
ATOM 772 C C . GLN A 1 98 ? -5.205 -4.585 -0.854 1.00 97.38 98 GLN A C 1
ATOM 774 O O . GLN A 1 98 ? -6.006 -4.477 0.075 1.00 97.38 98 GLN A O 1
ATOM 779 N N . THR A 1 99 ? -5.248 -3.836 -1.950 1.00 97.62 99 THR A N 1
ATOM 780 C CA . THR A 1 99 ? -6.236 -2.774 -2.138 1.00 97.62 99 THR A CA 1
ATOM 781 C C . THR A 1 99 ? -6.970 -2.960 -3.454 1.00 97.62 99 THR A C 1
ATOM 783 O O . THR A 1 99 ? -6.358 -3.148 -4.505 1.00 97.62 99 THR A O 1
ATOM 786 N N . VAL A 1 100 ? -8.295 -2.888 -3.400 1.00 98.50 100 VAL A N 1
ATOM 787 C CA . VAL A 1 100 ? -9.146 -2.706 -4.576 1.00 98.50 100 VAL A CA 1
ATOM 788 C C . VAL A 1 100 ? -9.761 -1.320 -4.463 1.00 98.50 100 VAL A C 1
ATOM 790 O O . VAL A 1 100 ? -10.595 -1.090 -3.589 1.00 98.50 100 VAL A O 1
ATOM 793 N N . GLY A 1 101 ? -9.327 -0.392 -5.311 1.00 97.56 101 GLY A N 1
ATOM 794 C CA . GLY A 1 101 ? -9.751 1.004 -5.268 1.00 97.56 101 GLY A CA 1
ATOM 795 C C . GLY A 1 101 ? -8.582 1.977 -5.375 1.00 97.56 101 GLY A C 1
ATOM 796 O O . GLY A 1 101 ? -7.716 1.805 -6.232 1.00 97.56 101 GLY A O 1
ATOM 797 N N . LEU A 1 102 ? -8.586 3.023 -4.551 1.00 97.31 102 LEU A N 1
ATOM 798 C CA . LEU A 1 102 ? -7.649 4.141 -4.665 1.00 97.31 102 LEU A CA 1
ATOM 799 C C . LEU A 1 102 ? -6.758 4.245 -3.429 1.00 97.31 102 LEU A C 1
ATOM 801 O O . LEU A 1 102 ? -7.247 4.199 -2.304 1.00 97.31 102 LEU A O 1
ATOM 805 N N . ILE A 1 103 ? -5.464 4.440 -3.658 1.00 97.94 103 ILE A N 1
ATOM 806 C CA . ILE A 1 103 ? -4.505 4.913 -2.662 1.00 97.94 103 ILE A CA 1
ATOM 807 C C . ILE A 1 103 ? -4.030 6.283 -3.139 1.00 97.94 103 ILE A C 1
ATOM 809 O O . ILE A 1 103 ? -3.491 6.387 -4.242 1.00 97.94 103 ILE A O 1
ATOM 813 N N . HIS A 1 104 ? -4.274 7.338 -2.364 1.00 97.19 104 HIS A N 1
ATOM 814 C CA . HIS A 1 104 ? -3.800 8.665 -2.744 1.00 97.19 104 HIS A CA 1
ATOM 815 C C . HIS A 1 104 ? -2.309 8.779 -2.427 1.00 97.19 104 HIS A C 1
ATOM 817 O O . HIS A 1 104 ? -1.511 8.894 -3.349 1.00 97.19 104 HIS A O 1
ATOM 823 N N . THR A 1 105 ? -1.921 8.575 -1.175 1.00 97.12 105 THR A N 1
ATOM 824 C CA . THR A 1 105 ? -0.517 8.605 -0.772 1.00 97.12 105 THR A CA 1
ATOM 825 C C . THR A 1 105 ? -0.140 7.332 -0.041 1.00 97.12 105 THR A C 1
ATOM 827 O O . THR A 1 105 ? -0.852 6.859 0.850 1.00 97.12 105 THR A O 1
ATOM 830 N N . LEU A 1 106 ? 1.002 6.780 -0.435 1.00 95.06 106 LEU A N 1
ATOM 831 C CA . LEU A 1 106 ? 1.699 5.748 0.301 1.00 95.06 106 LEU A CA 1
ATOM 832 C C . LEU A 1 106 ? 3.177 6.098 0.415 1.00 95.06 106 LEU A C 1
ATOM 834 O O . LEU A 1 106 ? 3.885 6.111 -0.589 1.00 95.06 106 LEU A O 1
ATOM 838 N N . GLU A 1 107 ? 3.650 6.299 1.637 1.00 94.56 107 GLU A N 1
ATOM 839 C CA . GLU A 1 107 ? 5.052 6.646 1.867 1.00 94.56 107 GLU A CA 1
ATOM 840 C C . GLU A 1 107 ? 5.922 5.388 1.802 1.00 94.56 107 GLU A C 1
ATOM 842 O O . GLU A 1 107 ? 6.818 5.267 0.970 1.00 94.56 107 GLU A O 1
ATOM 847 N N . GLN A 1 108 ? 5.627 4.383 2.632 1.00 91.62 108 GLN A N 1
ATOM 848 C CA . GLN A 1 108 ? 6.483 3.211 2.767 1.00 91.62 108 GLN A CA 1
ATOM 849 C C . GLN A 1 108 ? 5.715 1.895 2.738 1.00 91.62 108 GLN A C 1
ATOM 851 O O . GLN A 1 108 ? 4.833 1.584 3.544 1.00 91.62 108 GLN A O 1
ATOM 856 N N . CYS A 1 109 ? 6.160 1.014 1.846 1.00 89.44 109 CYS A N 1
ATOM 857 C CA . CYS A 1 109 ? 5.804 -0.394 1.898 1.00 89.44 109 CYS A CA 1
ATOM 858 C C . CYS A 1 109 ? 7.059 -1.262 1.888 1.00 89.44 109 CYS A C 1
ATOM 860 O O . CYS A 1 109 ? 7.935 -1.103 1.030 1.00 89.44 109 CYS A O 1
ATOM 862 N N . LEU A 1 110 ? 7.135 -2.243 2.796 1.00 87.94 110 LEU A N 1
ATOM 863 C CA . LEU A 1 110 ? 8.344 -3.052 2.988 1.00 87.94 110 LEU A CA 1
ATOM 864 C C . LEU A 1 110 ? 8.293 -4.428 2.301 1.00 87.94 110 LEU A C 1
ATOM 866 O O . LEU A 1 110 ? 9.240 -4.766 1.596 1.00 87.94 110 LEU A O 1
ATOM 870 N N . ASN A 1 111 ? 7.197 -5.199 2.326 1.00 91.69 111 ASN A N 1
ATOM 871 C CA . ASN A 1 111 ? 7.230 -6.598 1.832 1.00 91.69 111 ASN A CA 1
ATOM 872 C C . ASN A 1 111 ? 6.380 -6.964 0.620 1.00 91.69 111 ASN A C 1
ATOM 874 O O . ASN A 1 111 ? 6.971 -7.378 -0.382 1.00 91.69 111 ASN A O 1
ATOM 878 N N . ARG A 1 112 ? 5.051 -6.807 0.625 1.00 92.44 112 ARG A N 1
ATOM 879 C CA . ARG A 1 112 ? 4.206 -7.095 -0.551 1.00 92.44 112 ARG A CA 1
ATOM 880 C C . ARG A 1 112 ? 3.028 -6.137 -0.664 1.00 92.44 112 ARG A C 1
ATOM 882 O O . ARG A 1 112 ? 2.265 -5.980 0.283 1.00 92.44 112 ARG A O 1
ATOM 889 N N . MET A 1 113 ? 2.851 -5.606 -1.867 1.00 94.50 113 MET A N 1
ATOM 890 C CA . MET A 1 113 ? 1.712 -4.779 -2.239 1.00 94.50 113 MET A CA 1
ATOM 891 C C . MET A 1 113 ? 1.035 -5.343 -3.479 1.00 94.50 113 MET A C 1
ATOM 893 O O . MET A 1 113 ? 1.715 -5.683 -4.450 1.00 94.50 113 MET A O 1
ATOM 897 N N . GLN A 1 114 ? -0.289 -5.430 -3.431 1.00 96.62 114 GLN A N 1
ATOM 898 C CA . GLN A 1 114 ? -1.128 -5.717 -4.584 1.00 96.62 114 GLN A CA 1
ATOM 899 C C . GLN A 1 114 ? -2.242 -4.679 -4.655 1.00 96.62 114 GLN A C 1
ATOM 901 O O . GLN A 1 114 ? -3.017 -4.559 -3.707 1.00 96.62 114 GLN A O 1
ATOM 906 N N . THR A 1 115 ? -2.341 -3.977 -5.777 1.00 97.19 115 THR A N 1
ATOM 907 C CA . THR A 1 115 ? -3.381 -2.967 -5.983 1.00 97.19 115 THR A CA 1
ATOM 908 C C . THR A 1 115 ? -4.105 -3.215 -7.295 1.00 97.19 115 THR A C 1
ATOM 910 O O . THR A 1 115 ? -3.481 -3.398 -8.340 1.00 97.19 115 THR A O 1
ATOM 913 N N . VAL A 1 116 ? -5.432 -3.204 -7.244 1.00 98.31 116 VAL A N 1
ATOM 914 C CA . VAL A 1 116 ? -6.288 -3.105 -8.427 1.00 98.31 116 VAL A CA 1
ATOM 915 C C . VAL A 1 116 ? -6.986 -1.755 -8.354 1.00 98.31 116 VAL A C 1
ATOM 917 O O . VAL A 1 116 ? -7.855 -1.559 -7.507 1.00 98.31 116 VAL A O 1
ATOM 920 N N . GLY A 1 117 ? -6.583 -0.823 -9.212 1.00 97.19 117 GLY A N 1
ATOM 921 C CA . GLY A 1 117 ? -7.098 0.542 -9.227 1.00 97.19 117 GLY A CA 1
ATOM 922 C C . GLY A 1 117 ? -5.997 1.586 -9.374 1.00 97.19 117 GLY A C 1
ATOM 923 O O . GLY A 1 117 ? -5.131 1.449 -10.238 1.00 97.19 117 GLY A O 1
ATOM 924 N N . LEU A 1 118 ? -6.064 2.651 -8.578 1.00 96.75 118 LEU A N 1
ATOM 925 C CA . LEU A 1 118 ? -5.214 3.831 -8.735 1.00 96.75 118 LEU A CA 1
ATOM 926 C C . LEU A 1 118 ? -4.303 4.025 -7.525 1.00 96.75 118 LEU A C 1
ATOM 928 O O . LEU A 1 118 ? -4.760 3.969 -6.386 1.00 96.75 118 LEU A O 1
ATOM 932 N N . ILE A 1 119 ? -3.032 4.307 -7.790 1.00 97.38 119 ILE A N 1
ATOM 933 C CA . ILE A 1 119 ? -2.077 4.840 -6.818 1.00 97.38 119 ILE A CA 1
ATOM 934 C C . ILE A 1 119 ? -1.670 6.223 -7.320 1.00 97.38 119 ILE A C 1
ATOM 936 O O . ILE A 1 119 ? -1.163 6.333 -8.437 1.00 97.38 119 ILE A O 1
ATOM 940 N N . HIS A 1 120 ? -1.933 7.278 -6.550 1.00 96.00 120 HIS A N 1
ATOM 941 C CA . HIS A 1 120 ? -1.525 8.620 -6.961 1.00 96.00 120 HIS A CA 1
ATOM 942 C C . HIS A 1 120 ? -0.038 8.826 -6.662 1.00 96.00 120 HIS A C 1
ATOM 944 O O . HIS A 1 120 ? 0.734 9.018 -7.594 1.00 96.00 120 HIS A O 1
ATOM 950 N N . THR A 1 121 ? 0.387 8.620 -5.421 1.00 96.06 121 THR A N 1
ATOM 951 C CA . THR A 1 121 ? 1.794 8.736 -5.037 1.00 96.06 121 THR A CA 1
ATOM 952 C C . THR A 1 121 ? 2.241 7.509 -4.258 1.00 96.06 121 THR A C 1
ATOM 954 O O . THR A 1 121 ? 1.563 7.058 -3.331 1.00 96.06 121 THR A O 1
ATOM 957 N N . LEU A 1 122 ? 3.392 6.967 -4.652 1.00 93.69 122 LEU A N 1
ATOM 958 C CA . LEU A 1 122 ? 4.144 5.979 -3.893 1.00 93.69 122 LEU A CA 1
ATOM 959 C C . LEU A 1 122 ? 5.606 6.418 -3.801 1.00 93.69 122 LEU A C 1
ATOM 961 O O . LEU A 1 122 ? 6.305 6.416 -4.812 1.00 93.69 122 LEU A O 1
ATOM 965 N N . GLU A 1 123 ? 6.067 6.745 -2.599 1.00 91.69 123 GLU A N 1
ATOM 966 C CA . GLU A 1 123 ? 7.440 7.220 -2.392 1.00 91.69 123 GLU A CA 1
ATOM 967 C C . GLU A 1 123 ? 8.417 6.040 -2.390 1.00 91.69 123 GLU A C 1
ATOM 969 O O . GLU A 1 123 ? 9.240 5.885 -3.290 1.00 91.69 123 GLU A O 1
ATOM 974 N N . GLN A 1 124 ? 8.299 5.126 -1.422 1.00 85.00 124 GLN A N 1
ATOM 975 C CA . GLN A 1 124 ? 9.292 4.075 -1.225 1.00 85.00 124 GLN A CA 1
ATOM 976 C C . GLN A 1 124 ? 8.718 2.667 -1.179 1.00 85.00 124 GLN A C 1
ATOM 978 O O . GLN A 1 124 ? 7.828 2.296 -0.401 1.00 85.00 124 GLN A O 1
ATOM 983 N N . ARG A 1 125 ? 9.352 1.801 -1.978 1.00 83.56 125 ARG A N 1
ATOM 984 C CA . ARG A 1 125 ? 9.030 0.382 -2.016 1.00 83.56 125 ARG A CA 1
ATOM 985 C C . ARG A 1 125 ? 10.242 -0.534 -2.049 1.00 83.56 1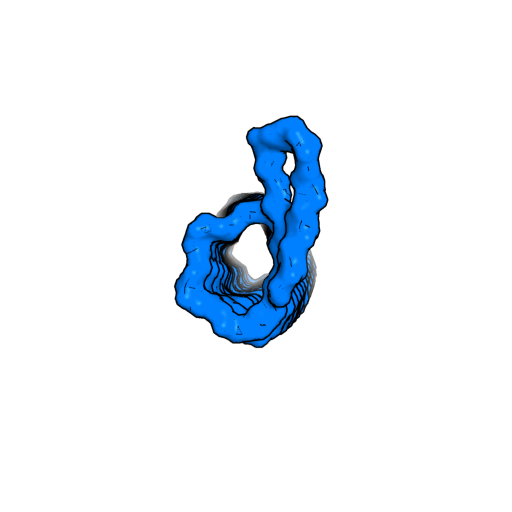25 ARG A C 1
ATOM 987 O O . ARG A 1 125 ? 10.960 -0.619 -3.042 1.00 83.56 125 ARG A O 1
ATOM 994 N N . LEU A 1 126 ? 10.364 -1.376 -1.020 1.00 78.50 126 LEU A N 1
ATOM 995 C CA . LEU A 1 126 ? 11.530 -2.252 -0.880 1.00 78.50 126 LEU A CA 1
ATOM 996 C C . LEU A 1 126 ? 11.501 -3.562 -1.695 1.00 78.50 126 LEU A C 1
ATOM 998 O O . LEU A 1 126 ? 12.513 -3.931 -2.277 1.00 78.50 126 LEU A O 1
ATOM 1002 N N . ASN A 1 127 ? 10.384 -4.299 -1.739 1.00 89.69 127 ASN A N 1
ATOM 1003 C CA . ASN A 1 127 ? 10.375 -5.722 -2.134 1.00 89.69 127 ASN A CA 1
ATOM 1004 C C . ASN A 1 127 ? 9.565 -6.062 -3.394 1.00 89.69 127 ASN A C 1
ATOM 1006 O O . ASN A 1 127 ? 10.130 -6.371 -4.438 1.00 89.69 127 ASN A O 1
ATOM 1010 N N . SER A 1 128 ? 8.242 -6.146 -3.307 1.00 89.75 128 SER A N 1
ATOM 1011 C CA . SER A 1 128 ? 7.382 -6.582 -4.413 1.00 89.75 128 SER A CA 1
ATOM 1012 C C . SER A 1 128 ? 6.094 -5.773 -4.491 1.00 89.75 128 SER A C 1
ATOM 1014 O O . SER A 1 128 ? 5.352 -5.691 -3.505 1.00 89.75 128 SER A O 1
ATOM 1016 N N . MET A 1 129 ? 5.831 -5.218 -5.669 1.00 92.69 129 MET A N 1
ATOM 1017 C CA . MET A 1 129 ? 4.593 -4.531 -6.018 1.00 92.69 129 MET A CA 1
ATOM 1018 C C . MET A 1 129 ? 3.977 -5.167 -7.261 1.00 92.69 129 MET A C 1
ATOM 1020 O O . MET A 1 129 ? 4.678 -5.444 -8.237 1.00 92.69 129 MET A O 1
ATOM 1024 N N . GLN A 1 130 ? 2.669 -5.390 -7.207 1.00 95.44 130 GLN A N 1
ATOM 1025 C CA . GLN A 1 130 ? 1.855 -5.753 -8.358 1.00 95.44 130 GLN A CA 1
ATOM 1026 C C . GLN A 1 130 ? 0.692 -4.774 -8.462 1.00 95.44 130 GLN A C 1
ATOM 1028 O O . GLN A 1 130 ? -0.096 -4.669 -7.523 1.00 95.44 130 GLN A O 1
ATOM 1033 N N . THR A 1 131 ? 0.572 -4.098 -9.597 1.00 96.38 131 THR A N 1
ATOM 1034 C CA . THR A 1 131 ? -0.504 -3.135 -9.829 1.00 96.38 131 THR A CA 1
ATOM 1035 C C . THR A 1 131 ? -1.221 -3.451 -11.131 1.00 96.38 131 THR A C 1
ATOM 1037 O O . THR A 1 131 ? -0.593 -3.664 -12.166 1.00 96.38 131 THR A O 1
ATOM 1040 N N . VAL A 1 132 ? -2.549 -3.463 -11.082 1.00 97.94 132 VAL A N 1
ATOM 1041 C CA . VAL A 1 132 ? -3.407 -3.436 -12.267 1.00 97.94 132 VAL A CA 1
ATOM 1042 C C . VAL A 1 132 ? -4.171 -2.120 -12.238 1.00 97.94 132 VAL A C 1
ATOM 1044 O O . VAL A 1 132 ? -5.034 -1.936 -11.381 1.00 97.94 132 VAL A O 1
ATOM 1047 N N . GLY A 1 133 ? -3.836 -1.203 -13.143 1.00 96.56 133 GLY A N 1
ATOM 1048 C CA . GLY A 1 133 ? -4.440 0.126 -13.214 1.00 96.56 133 GLY A CA 1
ATOM 1049 C C . GLY A 1 133 ? -3.419 1.244 -13.418 1.00 96.56 133 GLY A C 1
ATOM 1050 O O . GLY A 1 133 ? -2.532 1.124 -14.263 1.00 96.56 133 GLY A O 1
ATOM 1051 N N . LEU A 1 134 ? -3.584 2.349 -12.692 1.00 96.00 134 LEU A N 1
ATOM 1052 C CA . LEU A 1 134 ? -2.796 3.571 -12.871 1.00 96.00 134 LEU A CA 1
ATOM 1053 C C . LEU A 1 134 ? -1.893 3.818 -11.663 1.00 96.00 134 LEU A C 1
ATOM 1055 O O . LEU A 1 134 ? -2.361 3.814 -10.527 1.00 96.00 134 LEU A O 1
ATOM 1059 N N . VAL A 1 135 ? -0.622 4.101 -11.925 1.00 96.69 135 VAL A N 1
ATOM 1060 C CA . VAL A 1 135 ? 0.301 4.713 -10.966 1.00 96.69 135 VAL A CA 1
ATOM 1061 C C . VAL A 1 135 ? 0.659 6.092 -11.503 1.00 96.69 135 VAL A C 1
ATOM 1063 O O . VAL A 1 135 ? 1.188 6.192 -12.609 1.00 96.69 135 VAL A O 1
ATOM 1066 N N . HIS A 1 136 ? 0.325 7.157 -10.779 1.00 95.44 136 HIS A N 1
ATOM 1067 C CA . HIS A 1 136 ? 0.670 8.503 -11.231 1.00 95.44 136 HIS A CA 1
ATOM 1068 C C . HIS A 1 136 ? 2.149 8.785 -10.951 1.00 95.44 136 HIS A C 1
ATOM 1070 O O . HIS A 1 136 ? 2.911 8.946 -11.897 1.00 95.44 136 HIS A O 1
ATOM 1076 N N . THR A 1 137 ? 2.585 8.679 -9.702 1.00 95.62 137 THR A N 1
ATOM 1077 C CA . THR A 1 137 ? 3.989 8.877 -9.337 1.00 95.62 137 THR A CA 1
ATOM 1078 C C . THR A 1 137 ? 4.504 7.700 -8.524 1.00 95.62 137 THR A C 1
ATOM 1080 O O . THR A 1 137 ? 3.864 7.252 -7.569 1.00 95.62 137 THR A O 1
ATOM 1083 N N . LEU A 1 138 ? 5.668 7.194 -8.924 1.00 93.25 138 LEU A N 1
ATOM 1084 C CA . LEU A 1 138 ? 6.464 6.248 -8.157 1.00 93.25 138 LEU A CA 1
ATOM 1085 C C . LEU A 1 138 ? 7.905 6.749 -8.086 1.00 93.25 138 LEU A C 1
ATOM 1087 O O . LEU A 1 138 ? 8.610 6.721 -9.096 1.00 93.25 138 LEU A O 1
ATOM 1091 N N . GLU A 1 139 ? 8.340 7.156 -6.900 1.00 92.81 139 GLU A N 1
ATOM 1092 C CA . GLU A 1 139 ? 9.688 7.699 -6.709 1.00 92.81 139 GLU A CA 1
ATOM 1093 C C . GLU A 1 139 ? 10.715 6.562 -6.677 1.00 92.81 139 GLU A C 1
ATOM 1095 O O . GLU A 1 139 ? 11.620 6.497 -7.506 1.00 92.81 139 GLU A O 1
ATOM 1100 N N . GLN A 1 140 ? 10.560 5.587 -5.774 1.00 88.44 140 GLN A N 1
ATOM 1101 C CA . GLN A 1 140 ? 11.565 4.542 -5.582 1.00 88.44 140 GLN A CA 1
ATOM 1102 C C . GLN A 1 140 ? 10.990 3.128 -5.496 1.00 88.44 140 GLN A C 1
ATOM 1104 O O . GLN A 1 140 ? 10.207 2.765 -4.614 1.00 88.44 140 GLN A O 1
ATOM 1109 N N . CYS A 1 141 ? 11.505 2.251 -6.363 1.00 85.00 141 CYS A N 1
ATOM 1110 C CA . CYS A 1 141 ? 11.296 0.809 -6.277 1.00 85.00 141 CYS A CA 1
ATOM 1111 C C . CYS A 1 141 ? 12.618 0.031 -6.265 1.00 85.00 141 CYS A C 1
ATOM 1113 O O . CYS A 1 141 ? 13.354 -0.011 -7.255 1.00 85.00 141 CYS A O 1
ATOM 1115 N N . LEU A 1 142 ? 12.900 -0.664 -5.159 1.00 85.81 142 LEU A N 1
ATOM 1116 C CA . LEU A 1 142 ? 14.180 -1.349 -4.975 1.00 85.81 142 LEU A CA 1
ATOM 1117 C C . LEU A 1 142 ? 14.254 -2.735 -5.635 1.00 85.81 142 LEU A C 1
ATOM 1119 O O . LEU A 1 142 ? 15.260 -3.047 -6.268 1.00 85.81 142 LEU A O 1
ATOM 1123 N N . ASN A 1 143 ? 13.227 -3.586 -5.515 1.00 87.88 143 ASN A N 1
ATOM 1124 C CA . ASN A 1 143 ? 13.320 -4.988 -5.965 1.00 87.88 143 ASN A CA 1
ATOM 1125 C C . ASN A 1 143 ? 12.474 -5.346 -7.190 1.00 87.88 143 ASN A C 1
ATOM 1127 O O . ASN A 1 143 ? 13.020 -5.582 -8.267 1.00 87.88 143 ASN A O 1
ATOM 1131 N N . ARG A 1 144 ? 11.163 -5.543 -7.025 1.00 88.75 144 ARG A N 1
ATOM 1132 C CA . ARG A 1 144 ? 10.308 -6.105 -8.077 1.00 88.75 144 ARG A CA 1
ATOM 1133 C C . ARG A 1 144 ? 9.029 -5.309 -8.230 1.00 88.75 144 ARG A C 1
ATOM 1135 O O . ARG A 1 144 ? 8.245 -5.205 -7.288 1.00 88.75 144 ARG A O 1
ATOM 1142 N N . MET A 1 145 ? 8.787 -4.867 -9.452 1.00 91.94 145 MET A N 1
ATOM 1143 C CA . MET A 1 145 ? 7.554 -4.222 -9.862 1.00 91.94 145 MET A CA 1
ATOM 1144 C C . MET A 1 145 ? 6.962 -4.947 -11.062 1.00 91.94 145 MET A C 1
ATOM 1146 O O . MET A 1 145 ? 7.668 -5.254 -12.025 1.00 91.94 145 MET A O 1
ATOM 1150 N N . GLN A 1 146 ? 5.662 -5.207 -10.993 1.00 94.38 146 GLN A N 1
ATOM 1151 C CA . GLN A 1 146 ? 4.860 -5.661 -12.118 1.00 94.38 146 GLN A CA 1
ATOM 1152 C C . GLN A 1 146 ? 3.644 -4.752 -12.245 1.00 94.38 146 GLN A C 1
ATOM 1154 O O . GLN A 1 146 ? 2.844 -4.675 -11.313 1.00 94.38 146 GLN A O 1
ATOM 1159 N N . THR A 1 147 ? 3.493 -4.103 -13.393 1.00 95.31 147 THR A N 1
ATOM 1160 C CA . THR A 1 147 ? 2.361 -3.213 -13.652 1.00 95.31 147 THR A CA 1
ATOM 1161 C C . THR A 1 147 ? 1.673 -3.606 -14.948 1.00 95.31 147 THR A C 1
ATOM 1163 O O . THR A 1 147 ? 2.314 -3.772 -15.984 1.00 95.31 147 THR A O 1
ATOM 1166 N N . VAL A 1 148 ? 0.352 -3.740 -14.894 1.00 97.25 148 VAL A N 1
ATOM 1167 C CA . VAL A 1 148 ? -0.507 -3.812 -16.076 1.00 97.25 148 VAL A CA 1
ATOM 1168 C C . VAL A 1 148 ? -1.345 -2.543 -16.097 1.00 97.25 148 VAL A C 1
ATOM 1170 O O . VAL A 1 148 ? -2.223 -2.372 -15.253 1.00 97.25 148 VAL A O 1
ATOM 1173 N N . GLY A 1 149 ? -1.051 -1.645 -17.031 1.00 95.62 149 GLY A N 1
ATOM 1174 C CA . GLY A 1 149 ? -1.707 -0.346 -17.136 1.00 95.62 149 GLY A CA 1
ATOM 1175 C C . GLY A 1 149 ? -0.722 0.791 -17.383 1.00 95.62 149 GLY A C 1
ATOM 1176 O O . GLY A 1 149 ? 0.189 0.654 -18.199 1.00 95.62 149 GLY A O 1
ATOM 1177 N N . LEU A 1 150 ? -0.939 1.929 -16.726 1.00 94.88 150 LEU A N 1
ATOM 1178 C CA . LEU A 1 150 ? -0.190 3.156 -16.989 1.00 94.88 150 LEU A CA 1
ATOM 1179 C C . LEU A 1 150 ? 0.643 3.558 -15.773 1.00 94.88 150 LEU A C 1
ATOM 1181 O O . LEU A 1 150 ? 0.164 3.514 -14.641 1.00 94.88 150 LEU A O 1
ATOM 1185 N N . ILE A 1 151 ? 1.879 3.971 -16.029 1.00 95.50 151 ILE A N 1
ATOM 1186 C CA . ILE A 1 151 ? 2.733 4.678 -15.079 1.00 95.50 151 ILE A CA 1
ATOM 1187 C C . ILE A 1 151 ? 2.998 6.061 -15.670 1.00 95.50 151 ILE A C 1
ATOM 1189 O O . ILE A 1 151 ? 3.506 6.152 -16.789 1.00 95.50 151 ILE A O 1
ATOM 1193 N N . HIS A 1 152 ? 2.612 7.129 -14.975 1.00 94.19 152 HIS A N 1
ATOM 1194 C CA . HIS A 1 152 ? 2.877 8.476 -15.475 1.00 94.19 152 HIS A CA 1
ATOM 1195 C C . HIS A 1 152 ? 4.338 8.850 -15.215 1.00 94.19 152 HIS A C 1
ATOM 1197 O O . HIS A 1 152 ? 5.077 9.070 -16.168 1.00 94.19 152 HIS A O 1
ATOM 1203 N N . THR A 1 153 ? 4.797 8.756 -13.974 1.00 94.44 153 THR A N 1
ATOM 1204 C CA . THR A 1 153 ? 6.190 9.025 -13.618 1.00 94.44 153 THR A CA 1
ATOM 1205 C C . THR A 1 153 ? 6.764 7.873 -12.809 1.00 94.44 153 THR A C 1
ATOM 1207 O O . THR A 1 153 ? 6.166 7.418 -11.832 1.00 94.44 153 THR A O 1
ATOM 1210 N N . LEU A 1 154 ? 7.930 7.393 -13.236 1.00 90.62 154 LEU A N 1
ATOM 1211 C CA . LEU A 1 154 ? 8.783 6.485 -12.482 1.00 90.62 154 LEU A CA 1
ATOM 1212 C C . LEU A 1 154 ? 10.181 7.090 -12.388 1.00 90.62 154 LEU A C 1
ATOM 1214 O O . LEU A 1 154 ? 10.907 7.105 -13.382 1.00 90.62 154 LEU A O 1
ATOM 1218 N N . GLU A 1 155 ? 10.567 7.550 -11.205 1.00 90.75 155 GLU A N 1
ATOM 1219 C CA . GLU A 1 155 ? 11.871 8.193 -11.023 1.00 90.75 155 GLU A CA 1
ATOM 1220 C C . GLU A 1 155 ? 12.972 7.132 -10.955 1.00 90.75 155 GLU A C 1
ATOM 1222 O O . GLU A 1 155 ? 13.847 7.070 -11.815 1.00 90.75 155 GLU A O 1
ATOM 1227 N N . GLN A 1 156 ? 12.908 6.210 -9.990 1.00 85.50 156 GLN A N 1
ATOM 1228 C CA . GLN A 1 156 ? 13.973 5.234 -9.770 1.00 85.50 156 GLN A CA 1
ATOM 1229 C C . GLN A 1 156 ? 13.463 3.801 -9.639 1.00 85.50 156 GLN A C 1
ATOM 1231 O O . GLN A 1 156 ? 12.649 3.442 -8.783 1.00 85.50 156 GLN A O 1
ATOM 1236 N N . CYS A 1 157 ? 14.049 2.912 -10.444 1.00 81.44 157 CYS A N 1
ATOM 1237 C CA . CYS A 1 157 ? 13.913 1.471 -10.258 1.00 81.44 157 CYS A CA 1
ATOM 1238 C C . CYS A 1 157 ? 15.269 0.754 -10.267 1.00 81.44 157 CYS A C 1
ATOM 1240 O O . CYS A 1 157 ? 16.026 0.783 -11.244 1.00 81.44 157 CYS A O 1
ATOM 1242 N N . LEU A 1 158 ? 15.584 0.069 -9.162 1.00 81.69 158 LEU A N 1
ATOM 1243 C CA . LEU A 1 158 ? 16.927 -0.474 -8.956 1.00 81.69 158 LEU A CA 1
ATOM 1244 C C . LEU A 1 158 ? 17.119 -1.862 -9.575 1.00 81.69 158 LEU A C 1
ATOM 1246 O O . LEU A 1 158 ? 18.184 -2.138 -10.123 1.00 81.69 158 LEU A O 1
ATOM 1250 N N . ASN A 1 159 ? 16.127 -2.756 -9.493 1.00 84.44 159 ASN A N 1
ATOM 1251 C CA . ASN A 1 159 ? 16.352 -4.175 -9.794 1.00 84.44 159 ASN A CA 1
ATOM 1252 C C . ASN A 1 159 ? 15.510 -4.726 -10.961 1.00 84.44 159 ASN A C 1
ATOM 1254 O O . ASN A 1 159 ? 16.067 -4.994 -12.028 1.00 84.44 159 ASN A O 1
ATOM 1258 N N . ARG A 1 160 ? 14.198 -4.951 -10.798 1.00 85.75 160 ARG A N 1
ATOM 1259 C CA . ARG A 1 160 ? 13.356 -5.548 -11.854 1.00 85.75 160 ARG A CA 1
ATOM 1260 C C . ARG A 1 160 ? 12.007 -4.858 -12.005 1.00 85.75 160 ARG A C 1
ATOM 1262 O O . ARG A 1 160 ? 11.179 -4.932 -11.099 1.00 85.75 160 ARG A O 1
ATOM 1269 N N . THR A 1 161 ? 11.752 -4.346 -13.203 1.00 88.31 161 THR A N 1
ATOM 1270 C CA . THR A 1 161 ? 10.456 -3.777 -13.591 1.00 88.31 161 THR A CA 1
ATOM 1271 C C . THR A 1 161 ? 9.905 -4.509 -14.806 1.00 88.31 161 THR A C 1
ATOM 1273 O O . THR A 1 161 ? 10.616 -4.714 -15.792 1.00 88.31 161 THR A O 1
ATOM 1276 N N . GLN A 1 162 ? 8.643 -4.917 -14.728 1.00 91.31 162 GLN A N 1
ATOM 1277 C CA . GLN A 1 162 ? 7.885 -5.462 -15.846 1.00 91.31 162 GLN A CA 1
ATOM 1278 C C . GLN A 1 162 ? 6.611 -4.644 -16.020 1.00 91.31 162 GLN A C 1
ATOM 1280 O O . GLN A 1 162 ? 5.787 -4.603 -15.107 1.00 91.31 162 GLN A O 1
ATOM 1285 N N . THR A 1 163 ? 6.437 -4.036 -17.187 1.00 92.06 163 THR A N 1
ATOM 1286 C CA . THR A 1 163 ? 5.249 -3.234 -17.487 1.00 92.06 163 THR A CA 1
ATOM 1287 C C . THR A 1 163 ? 4.586 -3.727 -18.762 1.00 92.06 163 THR A C 1
ATOM 1289 O O . THR A 1 163 ? 5.235 -3.891 -19.794 1.00 92.06 163 THR A O 1
ATOM 1292 N N . VAL A 1 164 ? 3.277 -3.942 -18.700 1.00 94.38 164 VAL A N 1
ATOM 1293 C CA . VAL A 1 164 ? 2.422 -4.115 -19.875 1.00 94.38 164 VAL A CA 1
ATOM 1294 C C . VAL A 1 164 ? 1.521 -2.891 -19.953 1.00 94.38 164 VAL A C 1
ATOM 1296 O O . VAL A 1 164 ? 0.632 -2.731 -19.119 1.00 94.38 164 VAL A O 1
ATOM 1299 N N . GLY A 1 165 ? 1.772 -2.017 -20.925 1.00 92.94 165 GLY A N 1
ATOM 1300 C CA . GLY A 1 165 ? 1.063 -0.749 -21.078 1.00 92.94 165 GLY A CA 1
ATOM 1301 C C . GLY A 1 165 ? 2.000 0.427 -21.336 1.00 92.94 165 GLY A C 1
ATOM 1302 O O . GLY A 1 165 ? 2.913 0.319 -22.154 1.00 92.94 165 GLY A O 1
ATOM 1303 N N . LEU A 1 166 ? 1.741 1.566 -20.694 1.00 90.69 166 LEU A N 1
ATOM 1304 C CA . LEU A 1 166 ? 2.420 2.828 -20.994 1.00 90.69 166 LEU A CA 1
ATOM 1305 C C . LEU A 1 166 ? 3.220 3.332 -19.795 1.00 90.69 166 LEU A C 1
ATOM 1307 O O . LEU A 1 166 ? 2.711 3.363 -18.679 1.00 90.69 166 LEU A O 1
ATOM 1311 N N . ILE A 1 167 ? 4.448 3.774 -20.052 1.00 91.62 167 ILE A N 1
ATOM 1312 C CA . ILE A 1 167 ? 5.248 4.583 -19.131 1.00 91.62 167 ILE A CA 1
ATOM 1313 C C . ILE A 1 167 ? 5.418 5.957 -19.778 1.00 91.62 167 ILE A C 1
ATOM 1315 O O . ILE A 1 167 ? 5.947 6.044 -20.887 1.00 91.62 167 ILE A O 1
ATOM 1319 N N . HIS A 1 168 ? 4.934 7.024 -19.145 1.00 89.25 168 HIS A N 1
ATOM 1320 C CA . HIS A 1 168 ? 5.080 8.360 -19.721 1.00 89.25 168 HIS A CA 1
ATOM 1321 C C . HIS A 1 168 ? 6.501 8.884 -19.490 1.00 89.25 168 HIS A C 1
ATOM 1323 O O . HIS A 1 168 ? 7.214 9.134 -20.456 1.00 89.25 168 HIS A O 1
ATOM 1329 N N . THR A 1 169 ? 6.962 8.899 -18.246 1.00 90.31 169 THR A N 1
ATOM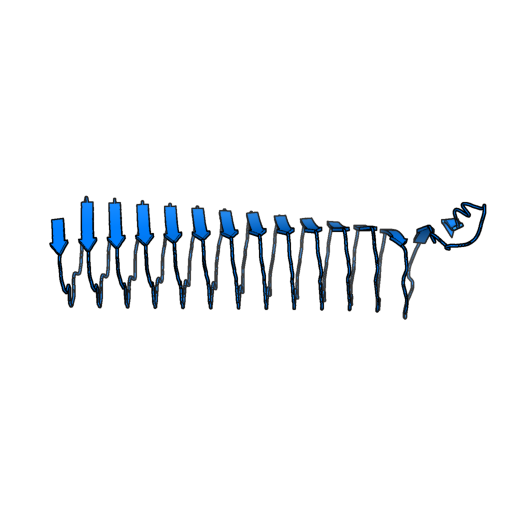 1330 C CA . THR A 1 169 ? 8.318 9.323 -17.900 1.00 90.31 169 THR A CA 1
ATOM 1331 C C . THR A 1 169 ? 9.009 8.258 -17.066 1.00 90.31 169 THR A C 1
ATOM 1333 O O . THR A 1 169 ? 8.448 7.740 -16.097 1.00 90.31 169 THR A O 1
ATOM 1336 N N . LEU A 1 170 ? 10.234 7.925 -17.463 1.00 86.12 170 LEU A N 1
ATOM 1337 C CA . LEU A 1 170 ? 11.153 7.093 -16.705 1.00 86.12 170 LEU A CA 1
ATOM 1338 C C . LEU A 1 170 ? 12.505 7.793 -16.604 1.00 86.12 170 LEU A C 1
ATOM 1340 O O . LEU A 1 170 ? 13.202 7.929 -17.611 1.00 86.12 170 LEU A O 1
ATOM 1344 N N . GLU A 1 171 ? 12.896 8.179 -15.395 1.00 86.44 171 GLU A N 1
ATOM 1345 C CA . GLU A 1 171 ? 14.168 8.877 -15.195 1.00 86.44 171 GLU A CA 1
ATOM 1346 C C . GLU A 1 171 ? 15.326 7.880 -15.120 1.00 86.44 171 GLU A C 1
ATOM 1348 O O . GLU A 1 171 ? 16.262 7.946 -15.915 1.00 86.44 171 GLU A O 1
ATOM 1353 N N . GLN A 1 172 ? 15.258 6.900 -14.211 1.00 81.31 172 GLN A N 1
ATOM 1354 C CA . GLN A 1 172 ? 16.365 5.983 -13.945 1.00 81.31 172 GLN A CA 1
ATOM 1355 C C . GLN A 1 172 ? 15.937 4.518 -13.807 1.00 81.31 172 GLN A C 1
ATOM 1357 O O . GLN A 1 172 ? 15.121 4.116 -12.972 1.00 81.31 172 GLN A O 1
ATOM 1362 N N . CYS A 1 173 ? 16.605 3.659 -14.584 1.00 77.06 173 CYS A N 1
ATOM 1363 C CA . CYS A 1 173 ? 16.559 2.209 -14.407 1.00 77.06 173 CYS A CA 1
ATOM 1364 C C . CYS A 1 173 ? 17.962 1.597 -14.315 1.00 77.06 173 CYS A C 1
ATOM 1366 O O . CYS A 1 173 ? 18.739 1.621 -15.279 1.00 77.06 173 CYS A O 1
ATOM 1368 N N . LEU A 1 174 ? 18.279 0.987 -13.167 1.00 76.75 174 LEU A N 1
ATOM 1369 C CA . LEU A 1 174 ? 19.636 0.510 -12.905 1.00 76.75 174 LEU A CA 1
ATOM 1370 C C . LEU A 1 174 ? 19.918 -0.894 -13.443 1.00 76.75 174 LEU A C 1
ATOM 1372 O O . LEU A 1 174 ? 21.029 -1.127 -13.907 1.00 76.75 174 LEU A O 1
ATOM 1376 N N . ASN A 1 175 ? 18.978 -1.846 -13.392 1.00 81.25 175 ASN A N 1
ATOM 1377 C CA . ASN A 1 175 ? 19.296 -3.261 -13.652 1.00 81.25 175 ASN A CA 1
ATOM 1378 C C . ASN A 1 175 ? 18.492 -3.901 -14.796 1.00 81.25 175 ASN A C 1
ATOM 1380 O O . ASN A 1 175 ? 19.048 -4.095 -15.880 1.00 81.25 175 ASN A O 1
ATOM 1384 N N . ARG A 1 176 ? 17.219 -4.272 -14.589 1.00 81.19 176 ARG A N 1
ATOM 1385 C CA . ARG A 1 176 ? 16.402 -4.946 -15.614 1.00 81.19 176 ARG A CA 1
ATOM 1386 C C . ARG A 1 176 ? 15.025 -4.319 -15.776 1.00 81.19 176 ARG A C 1
ATOM 1388 O O . ARG A 1 176 ? 14.235 -4.300 -14.835 1.00 81.19 176 ARG A O 1
ATOM 1395 N N . MET A 1 177 ? 14.702 -3.959 -17.012 1.00 83.94 177 MET A N 1
ATOM 1396 C CA . MET A 1 177 ? 13.365 -3.540 -17.414 1.00 83.94 177 MET A CA 1
ATOM 1397 C C . MET A 1 177 ? 12.862 -4.350 -18.604 1.00 83.94 177 MET A C 1
ATOM 1399 O O . MET A 1 177 ? 13.599 -4.591 -19.562 1.00 83.94 177 MET A O 1
ATOM 1403 N N . GLN A 1 178 ? 11.603 -4.765 -18.533 1.00 86.62 178 GLN A N 1
ATOM 1404 C CA . GLN A 1 178 ? 10.871 -5.356 -19.644 1.00 86.62 178 GLN A CA 1
ATOM 1405 C C . GLN A 1 178 ? 9.563 -4.592 -19.825 1.00 86.62 178 GLN A C 1
ATOM 1407 O O . GLN A 1 178 ? 8.751 -4.556 -18.902 1.00 86.62 178 GLN A O 1
ATOM 1412 N N . THR A 1 179 ? 9.354 -4.017 -21.003 1.00 86.50 179 THR A N 1
ATOM 1413 C CA . THR A 1 179 ? 8.136 -3.264 -21.307 1.00 86.50 179 THR A CA 1
ATOM 1414 C C . THR A 1 179 ? 7.487 -3.804 -22.572 1.00 86.50 179 THR A C 1
ATOM 1416 O O . THR A 1 179 ? 8.124 -3.891 -23.620 1.00 86.50 179 THR A O 1
ATOM 1419 N N . MET A 1 180 ? 6.209 -4.155 -22.474 1.00 88.12 180 MET A N 1
ATOM 1420 C CA . MET A 1 180 ? 5.345 -4.453 -23.614 1.00 88.12 180 MET A CA 1
ATOM 1421 C C . MET A 1 180 ? 4.396 -3.266 -23.789 1.00 88.12 180 MET A C 1
ATOM 1423 O O . MET A 1 180 ? 3.401 -3.163 -23.070 1.00 88.12 180 MET A O 1
ATOM 1427 N N . GLY A 1 181 ? 4.724 -2.348 -24.696 1.00 87.69 181 GLY A N 1
ATOM 1428 C CA . GLY A 1 181 ? 3.948 -1.130 -24.926 1.00 87.69 181 GLY A CA 1
ATOM 1429 C C . GLY A 1 181 ? 4.810 0.104 -25.184 1.00 87.69 181 GLY A C 1
ATOM 1430 O O . GLY A 1 181 ? 5.805 0.024 -25.901 1.00 87.69 181 GLY A O 1
ATOM 1431 N N . LEU A 1 182 ? 4.397 1.259 -24.663 1.00 83.88 182 LEU A N 1
ATOM 1432 C CA . LEU A 1 182 ? 4.995 2.553 -25.002 1.00 83.88 182 LEU A CA 1
ATOM 1433 C C . LEU A 1 182 ? 5.802 3.120 -23.832 1.00 83.88 182 LEU A C 1
ATOM 1435 O O . LEU A 1 182 ? 5.320 3.132 -22.702 1.00 83.88 182 LEU A O 1
ATOM 1439 N N . ILE A 1 183 ? 6.988 3.652 -24.121 1.00 84.81 183 ILE A N 1
ATOM 1440 C CA . ILE A 1 183 ? 7.715 4.556 -23.225 1.00 84.81 183 ILE A CA 1
ATOM 1441 C C . ILE A 1 183 ? 7.797 5.915 -23.922 1.00 84.81 183 ILE A C 1
ATOM 1443 O O . ILE A 1 183 ? 8.337 6.002 -25.024 1.00 84.81 183 ILE A O 1
ATOM 1447 N N . HIS A 1 184 ? 7.233 6.970 -23.337 1.00 80.12 184 HIS A N 1
ATOM 1448 C CA . HIS A 1 184 ? 7.271 8.284 -23.980 1.00 80.12 184 HIS A CA 1
ATOM 1449 C C . HIS A 1 184 ? 8.634 8.958 -23.777 1.00 80.12 184 HIS A C 1
ATOM 1451 O O . HIS A 1 184 ? 9.291 9.296 -24.758 1.00 80.12 184 HIS A O 1
ATOM 1457 N N . THR A 1 185 ? 9.104 9.056 -22.538 1.00 83.69 185 THR A N 1
ATOM 1458 C CA . THR A 1 185 ? 10.393 9.667 -22.202 1.00 83.69 185 THR A CA 1
ATOM 1459 C C . THR A 1 185 ? 11.223 8.719 -21.345 1.00 83.69 185 THR A C 1
ATOM 1461 O O . THR A 1 185 ? 10.730 8.162 -20.363 1.00 83.69 185 THR A O 1
ATOM 1464 N N . LEU A 1 186 ? 12.487 8.536 -21.728 1.00 78.75 186 LEU A N 1
ATOM 1465 C CA . LEU A 1 186 ? 13.488 7.800 -20.963 1.00 78.75 186 LEU A CA 1
ATOM 1466 C C . LEU A 1 186 ? 14.783 8.612 -20.870 1.00 78.75 186 LEU A C 1
ATOM 1468 O O . LEU A 1 186 ? 15.420 8.865 -21.895 1.00 78.75 186 LEU A O 1
ATOM 1472 N N . GLU A 1 187 ? 15.192 8.967 -19.655 1.00 77.94 187 GLU A N 1
ATOM 1473 C CA . GLU A 1 187 ? 16.399 9.775 -19.446 1.00 77.94 187 GLU A CA 1
ATOM 1474 C C . GLU A 1 187 ? 17.658 8.912 -19.330 1.00 77.94 187 GLU A C 1
ATOM 1476 O O . GLU A 1 187 ? 18.549 9.002 -20.177 1.00 77.94 187 GLU A O 1
ATOM 1481 N N . GLN A 1 188 ? 17.738 8.043 -18.315 1.00 66.75 188 GLN A N 1
ATOM 1482 C CA . GLN A 1 188 ? 18.946 7.283 -17.999 1.00 66.75 188 GLN A CA 1
ATOM 1483 C C . GLN A 1 188 ? 18.704 5.791 -17.760 1.00 66.75 188 GLN A C 1
ATOM 1485 O O . GLN A 1 188 ? 17.728 5.330 -17.160 1.00 66.75 188 GLN A O 1
ATOM 1490 N N . ARG A 1 189 ? 19.688 4.992 -18.188 1.00 66.31 189 ARG A N 1
ATOM 1491 C CA . ARG A 1 189 ? 19.713 3.549 -17.944 1.00 66.31 189 ARG A CA 1
ATOM 1492 C C . ARG A 1 189 ? 21.137 3.030 -17.817 1.00 66.31 189 ARG A C 1
ATOM 1494 O O . ARG A 1 189 ? 21.993 3.378 -18.625 1.00 66.31 189 ARG A O 1
ATOM 1501 N N . LEU A 1 190 ? 21.344 2.104 -16.878 1.00 57.44 190 LEU A N 1
ATOM 1502 C CA . LEU A 1 190 ? 22.654 1.495 -16.635 1.00 57.44 190 LEU A CA 1
ATOM 1503 C C . LEU A 1 190 ? 22.856 0.097 -17.238 1.00 57.44 190 LEU A C 1
ATOM 1505 O O . LEU A 1 190 ? 23.975 -0.211 -17.635 1.00 57.44 190 LEU A O 1
ATOM 1509 N N . ASN A 1 191 ? 21.837 -0.770 -17.316 1.00 67.06 191 ASN A N 1
ATOM 1510 C CA . ASN A 1 191 ? 22.067 -2.190 -17.650 1.00 67.06 191 ASN A CA 1
ATOM 1511 C C . ASN A 1 191 ? 21.203 -2.753 -18.791 1.00 67.06 191 ASN A C 1
ATOM 1513 O O . ASN A 1 191 ? 21.597 -2.672 -19.953 1.00 67.06 191 ASN A O 1
ATOM 1517 N N . ARG A 1 192 ? 20.077 -3.421 -18.488 1.00 68.88 192 ARG A N 1
ATOM 1518 C CA . ARG A 1 192 ? 19.312 -4.229 -19.457 1.00 68.88 192 ARG A CA 1
ATOM 1519 C C . ARG A 1 192 ? 17.877 -3.731 -19.586 1.00 68.88 192 ARG A C 1
ATOM 1521 O O . ARG A 1 192 ? 17.121 -3.745 -18.622 1.00 68.88 192 ARG A O 1
ATOM 1528 N N . MET A 1 193 ? 17.483 -3.380 -20.805 1.00 74.25 193 MET A N 1
ATOM 1529 C CA . MET A 1 193 ? 16.097 -3.075 -21.159 1.00 74.25 193 MET A CA 1
ATOM 1530 C C . MET A 1 193 ? 15.710 -3.869 -22.397 1.00 74.25 193 MET A C 1
ATOM 1532 O O . MET A 1 193 ? 16.480 -3.928 -23.358 1.00 74.25 193 MET A O 1
ATOM 1536 N N . GLN A 1 194 ? 14.532 -4.472 -22.337 1.00 75.38 194 GLN A N 1
ATOM 1537 C CA . GLN A 1 194 ? 13.857 -5.086 -23.467 1.00 75.38 194 GLN A CA 1
ATOM 1538 C C . GLN A 1 194 ? 12.513 -4.390 -23.620 1.00 75.38 194 GLN A C 1
ATOM 1540 O O . GLN A 1 194 ? 11.700 -4.420 -22.697 1.00 75.38 194 GLN A O 1
ATOM 1545 N N . THR A 1 195 ? 12.290 -3.781 -24.776 1.00 76.44 195 THR A N 1
ATOM 1546 C CA . THR A 1 195 ? 11.016 -3.132 -25.081 1.00 76.44 195 THR A CA 1
ATOM 1547 C C . THR A 1 195 ? 10.455 -3.733 -26.356 1.00 76.44 195 THR A C 1
ATOM 1549 O O . THR A 1 195 ? 11.107 -3.708 -27.400 1.00 76.44 195 THR A O 1
ATOM 1552 N N . VAL A 1 196 ? 9.245 -4.276 -26.261 1.00 78.81 196 VAL A N 1
ATOM 1553 C CA . VAL A 1 196 ? 8.429 -4.655 -27.416 1.00 78.81 196 VAL A CA 1
ATOM 1554 C C . VAL A 1 196 ? 7.373 -3.570 -27.569 1.00 78.81 196 VAL A C 1
ATOM 1556 O O . VAL A 1 196 ? 6.413 -3.513 -26.797 1.00 78.81 196 VAL A O 1
ATOM 1559 N N . GLY A 1 197 ? 7.586 -2.667 -28.521 1.00 77.75 197 GLY A N 1
ATOM 1560 C CA . GLY A 1 197 ? 6.777 -1.465 -28.691 1.00 77.75 197 GLY A CA 1
ATOM 1561 C C . GLY A 1 197 ? 7.618 -0.257 -29.091 1.00 77.75 197 GLY A C 1
ATOM 1562 O O . GLY A 1 197 ? 8.599 -0.412 -29.816 1.00 77.75 197 GLY A O 1
ATOM 1563 N N . LEU A 1 198 ? 7.222 0.942 -28.661 1.00 74.94 198 LEU A N 1
ATOM 1564 C CA . LEU A 1 198 ? 7.847 2.198 -29.093 1.00 74.94 198 LEU A CA 1
ATOM 1565 C C . LEU A 1 198 ? 8.457 2.952 -27.909 1.00 74.94 198 LEU A C 1
ATOM 1567 O O . LEU A 1 198 ? 7.861 3.019 -26.834 1.00 74.94 198 LEU A O 1
ATOM 1571 N N . ILE A 1 199 ? 9.619 3.557 -28.146 1.00 77.44 199 ILE A N 1
ATOM 1572 C CA . ILE A 1 199 ? 10.209 4.577 -27.278 1.00 77.44 199 ILE A CA 1
ATOM 1573 C C . ILE A 1 199 ? 10.218 5.883 -28.077 1.00 77.44 199 ILE A C 1
ATOM 1575 O O . ILE A 1 199 ? 10.799 5.901 -29.161 1.00 77.44 199 ILE A O 1
ATOM 1579 N N . HIS A 1 200 ? 9.549 6.934 -27.596 1.00 72.06 200 HIS A N 1
ATOM 1580 C CA . HIS A 1 200 ? 9.433 8.194 -28.345 1.00 72.06 200 HIS A CA 1
ATOM 1581 C C . HIS A 1 200 ? 10.674 9.083 -28.174 1.00 72.06 200 HIS A C 1
ATOM 1583 O O . HIS A 1 200 ? 11.263 9.513 -29.163 1.00 72.06 200 HIS A O 1
ATOM 1589 N N . THR A 1 201 ? 11.108 9.298 -26.933 1.00 78.19 201 THR A N 1
ATOM 1590 C CA . THR A 1 201 ? 12.259 10.141 -26.594 1.00 78.19 201 THR A CA 1
ATOM 1591 C C . THR A 1 201 ? 13.239 9.367 -25.712 1.00 78.19 201 THR A C 1
ATOM 1593 O O . THR A 1 201 ? 12.837 8.720 -24.744 1.00 78.19 201 THR A O 1
ATOM 1596 N N . LEU A 1 202 ? 14.531 9.425 -26.050 1.00 70.75 202 LEU A N 1
ATOM 1597 C CA . LEU A 1 202 ? 15.616 8.793 -25.298 1.00 70.75 202 LEU A CA 1
ATOM 1598 C C . LEU A 1 202 ? 16.808 9.746 -25.209 1.00 70.75 202 LEU A C 1
ATOM 1600 O O . LEU A 1 202 ? 17.406 10.048 -26.241 1.00 70.75 202 LEU A O 1
ATOM 1604 N N . GLU A 1 203 ? 17.169 10.174 -24.001 1.00 67.00 203 GLU A N 1
ATOM 1605 C CA . GLU A 1 203 ? 18.188 11.219 -23.829 1.00 67.00 203 GLU A CA 1
ATOM 1606 C C . GLU A 1 203 ? 19.601 10.674 -23.587 1.00 67.00 203 GLU A C 1
ATOM 1608 O O . GLU A 1 203 ? 20.545 11.212 -24.163 1.00 67.00 203 GLU A O 1
ATOM 1613 N N . GLN A 1 204 ? 19.795 9.580 -22.832 1.00 55.69 204 GLN A N 1
ATOM 1614 C CA . GLN A 1 204 ? 21.135 9.006 -22.622 1.00 55.69 204 GLN A CA 1
ATOM 1615 C C . GLN A 1 204 ? 21.179 7.469 -22.605 1.00 55.69 204 GLN A C 1
ATOM 1617 O O . GLN A 1 204 ? 20.280 6.774 -22.129 1.00 55.69 204 GLN A O 1
ATOM 1622 N N . ARG A 1 205 ? 22.278 6.909 -23.138 1.00 56.53 205 ARG A N 1
ATOM 1623 C CA . ARG A 1 205 ? 22.532 5.461 -23.213 1.00 56.53 205 ARG A CA 1
ATOM 1624 C C . ARG A 1 205 ? 23.865 5.088 -22.576 1.00 56.53 205 ARG A C 1
ATOM 1626 O O . ARG A 1 205 ? 24.918 5.477 -23.070 1.00 56.53 205 ARG A O 1
ATOM 1633 N N . LEU A 1 206 ? 23.816 4.188 -21.600 1.00 45.66 206 LEU A N 1
ATOM 1634 C CA . LEU A 1 206 ? 24.928 3.308 -21.261 1.00 45.66 206 LEU A CA 1
ATOM 1635 C C . LEU A 1 206 ? 24.433 1.856 -21.447 1.00 45.66 206 LEU A C 1
ATOM 1637 O O . LEU A 1 206 ? 23.365 1.474 -20.962 1.00 45.66 206 LEU A O 1
ATOM 1641 N N . ASN A 1 207 ? 25.178 1.053 -22.215 1.00 51.38 207 ASN A N 1
ATOM 1642 C CA . ASN A 1 207 ? 24.971 -0.387 -22.487 1.00 51.38 207 ASN A CA 1
ATOM 1643 C C . ASN A 1 207 ? 23.864 -0.817 -23.493 1.00 51.38 207 ASN A C 1
ATOM 1645 O O . ASN A 1 207 ? 23.180 0.003 -24.103 1.00 51.38 207 ASN A O 1
ATOM 1649 N N . ARG A 1 208 ? 23.741 -2.143 -23.715 1.00 52.28 208 ARG A N 1
ATOM 1650 C CA . ARG A 1 208 ? 22.990 -2.841 -24.797 1.00 52.28 208 ARG A CA 1
ATOM 1651 C C . ARG A 1 208 ? 21.474 -2.634 -24.769 1.00 52.28 208 ARG A C 1
ATOM 1653 O O . ARG A 1 208 ? 20.866 -2.725 -23.701 1.00 52.28 208 ARG A O 1
ATOM 1660 N N . MET A 1 209 ? 20.834 -2.427 -25.919 1.00 58.06 209 MET A N 1
ATOM 1661 C CA . MET A 1 209 ? 19.370 -2.347 -26.039 1.00 58.06 209 MET A CA 1
ATOM 1662 C C . MET A 1 209 ? 18.881 -3.321 -27.114 1.00 58.06 209 MET A C 1
ATOM 1664 O O . MET A 1 209 ? 19.314 -3.261 -28.259 1.00 58.06 209 MET A O 1
ATOM 1668 N N . SER A 1 210 ? 17.920 -4.170 -26.754 1.00 57.88 210 SER A N 1
ATOM 1669 C CA . SER A 1 210 ? 17.152 -4.952 -27.725 1.00 57.88 210 SER A CA 1
ATOM 1670 C C . SER A 1 210 ? 15.745 -4.363 -27.793 1.00 57.88 210 SER A C 1
ATOM 1672 O O . SER A 1 210 ? 15.032 -4.374 -26.785 1.00 57.88 210 SER A O 1
ATOM 1674 N N . TYR A 1 211 ? 15.367 -3.820 -28.950 1.00 57.72 211 TYR A N 1
ATOM 1675 C CA . TYR A 1 211 ? 14.026 -3.291 -29.198 1.00 57.72 211 TYR A CA 1
ATOM 1676 C C . TYR A 1 211 ? 13.427 -3.947 -30.440 1.00 57.72 211 TYR A C 1
ATOM 1678 O O . TYR A 1 211 ? 14.117 -4.166 -31.435 1.00 57.72 211 TYR A O 1
ATOM 1686 N N . THR A 1 212 ? 12.136 -4.256 -30.376 1.00 53.06 212 THR A N 1
ATOM 1687 C CA . THR A 1 212 ? 11.351 -4.722 -31.523 1.00 53.06 212 THR A CA 1
ATOM 1688 C C . THR A 1 212 ? 10.252 -3.709 -31.816 1.00 53.06 212 THR A C 1
ATOM 1690 O O . THR A 1 212 ? 9.297 -3.567 -31.051 1.00 53.06 212 THR A O 1
ATOM 1693 N N . GLU A 1 213 ? 10.397 -2.985 -32.930 1.00 51.34 213 GLU A N 1
ATOM 1694 C CA . GLU A 1 213 ? 9.343 -2.124 -33.472 1.00 51.34 213 GLU A CA 1
ATOM 1695 C C 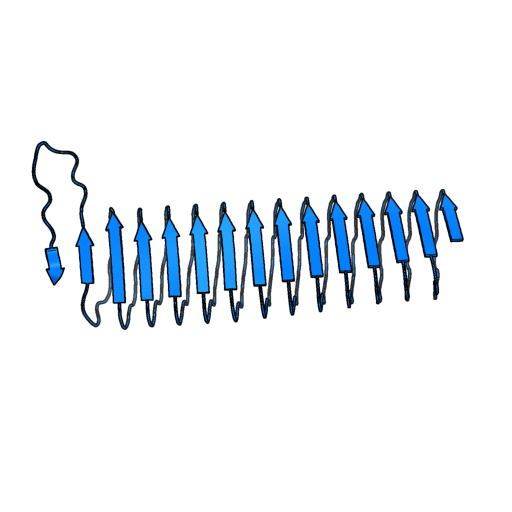. GLU A 1 213 ? 8.297 -2.985 -34.195 1.00 51.34 213 GLU A C 1
ATOM 1697 O O . GLU A 1 213 ? 8.602 -3.643 -35.188 1.00 51.34 213 GLU A O 1
ATOM 1702 N N . MET A 1 214 ? 7.036 -2.932 -33.761 1.00 43.34 214 MET A N 1
ATOM 1703 C CA . MET A 1 214 ? 5.909 -3.355 -34.600 1.00 43.34 214 MET A CA 1
ATOM 1704 C C . MET A 1 214 ? 5.45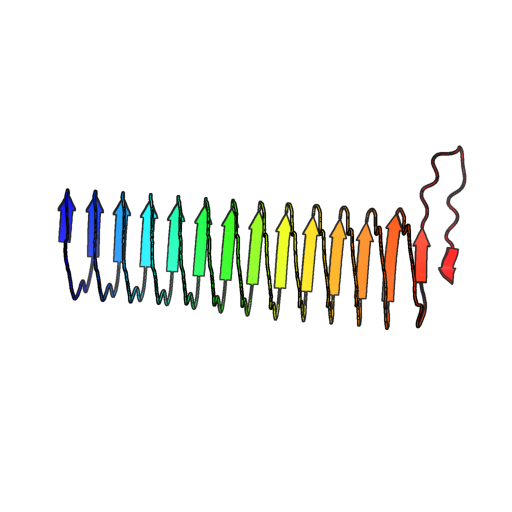1 -2.168 -35.455 1.00 43.34 214 MET A C 1
ATOM 1706 O O . MET A 1 214 ? 4.623 -1.365 -35.028 1.00 43.34 214 MET A O 1
ATOM 1710 N N . ARG A 1 215 ? 5.979 -2.043 -36.679 1.00 39.00 215 ARG A N 1
ATOM 1711 C CA . ARG A 1 215 ? 5.428 -1.120 -37.687 1.00 39.00 215 ARG A CA 1
ATOM 1712 C C . ARG A 1 215 ? 4.159 -1.721 -38.298 1.00 39.00 215 ARG A C 1
ATOM 1714 O O . ARG A 1 215 ? 4.173 -2.859 -38.758 1.00 39.00 215 ARG A O 1
ATOM 1721 N N . ARG A 1 216 ? 3.063 -0.954 -38.369 1.00 34.56 216 ARG A N 1
ATOM 1722 C CA . ARG A 1 216 ? 1.920 -1.294 -39.239 1.00 34.56 216 ARG A CA 1
ATOM 1723 C C . ARG A 1 216 ? 2.275 -0.947 -40.692 1.00 34.56 216 ARG A C 1
ATOM 1725 O O . ARG A 1 216 ? 2.117 0.188 -41.119 1.00 34.56 216 ARG A O 1
ATOM 1732 N N . GLY A 1 217 ? 2.760 -1.947 -41.423 1.00 32.38 217 GLY A N 1
ATOM 1733 C CA . GLY A 1 217 ? 2.976 -1.992 -42.875 1.00 32.38 217 GLY A CA 1
ATOM 1734 C C . GLY A 1 217 ? 3.297 -3.445 -43.269 1.00 32.38 217 GLY A C 1
ATOM 1735 O O . GLY A 1 217 ? 3.825 -4.169 -42.423 1.00 32.38 217 GLY A O 1
ATOM 1736 N N . PRO A 1 218 ? 2.917 -3.936 -44.463 1.00 35.44 218 PRO A N 1
ATOM 1737 C CA . PRO A 1 218 ? 2.888 -5.370 -44.732 1.00 35.44 218 PRO A CA 1
ATOM 1738 C C . PRO A 1 218 ? 4.307 -5.953 -44.772 1.00 35.44 218 PRO A C 1
ATOM 1740 O O . PRO A 1 218 ? 5.110 -5.577 -45.616 1.00 35.44 218 PRO A O 1
ATOM 1743 N N . GLY A 1 219 ? 4.578 -6.891 -43.859 1.00 42.81 219 GLY A N 1
ATOM 1744 C CA . GLY A 1 219 ? 5.687 -7.842 -43.927 1.00 42.81 219 GLY A CA 1
ATOM 1745 C C . GLY A 1 219 ? 7.087 -7.267 -43.711 1.00 42.81 219 GLY A C 1
ATOM 1746 O O . GLY A 1 219 ? 7.790 -7.016 -44.675 1.00 42.81 219 GLY A O 1
ATOM 1747 N N . HIS A 1 220 ? 7.528 -7.152 -42.456 1.00 36.59 220 HIS A N 1
ATOM 1748 C CA . HIS A 1 220 ? 8.872 -7.576 -42.029 1.00 36.59 220 HIS A CA 1
ATOM 1749 C C . HIS A 1 220 ? 9.026 -7.391 -40.512 1.00 36.59 220 HIS A C 1
ATOM 1751 O O . HIS A 1 220 ? 8.927 -6.281 -39.996 1.00 36.59 220 HIS A O 1
ATOM 1757 N N . LEU A 1 221 ? 9.294 -8.487 -39.797 1.00 36.00 221 LEU A N 1
ATOM 1758 C CA . LEU A 1 221 ? 9.854 -8.434 -38.447 1.00 36.00 221 LEU A CA 1
ATOM 1759 C C . LEU A 1 221 ? 11.340 -8.096 -38.596 1.00 36.00 221 LEU A C 1
ATOM 1761 O O . LEU A 1 221 ? 12.110 -8.919 -39.088 1.00 36.00 221 LEU A O 1
ATOM 1765 N N . THR A 1 222 ? 11.746 -6.888 -38.219 1.00 38.88 222 THR A N 1
ATOM 1766 C CA . THR A 1 222 ? 13.167 -6.552 -38.069 1.00 38.88 222 THR A CA 1
ATOM 1767 C C . THR A 1 222 ? 13.516 -6.540 -36.590 1.00 38.88 222 THR A C 1
ATOM 1769 O O . THR A 1 222 ? 13.248 -5.561 -35.896 1.00 38.88 222 THR A O 1
ATOM 1772 N N . ASP A 1 223 ? 14.124 -7.627 -36.114 1.00 37.75 223 ASP A N 1
ATOM 1773 C CA . ASP A 1 223 ? 14.866 -7.634 -34.853 1.00 37.75 223 ASP A CA 1
ATOM 1774 C C . ASP A 1 223 ? 16.105 -6.741 -35.026 1.00 37.75 223 ASP A C 1
ATOM 1776 O O . ASP A 1 223 ? 17.014 -7.065 -35.794 1.00 37.75 223 ASP A O 1
ATOM 1780 N N . ARG A 1 224 ? 16.158 -5.599 -34.332 1.00 40.53 224 ARG A N 1
ATOM 1781 C CA . ARG A 1 224 ? 17.389 -4.805 -34.202 1.00 40.53 224 ARG A CA 1
ATOM 1782 C C . ARG A 1 224 ? 17.983 -5.038 -32.817 1.00 40.53 224 ARG A C 1
ATOM 1784 O O . ARG A 1 224 ? 17.558 -4.448 -31.826 1.00 40.53 224 ARG A O 1
ATOM 1791 N N . CYS A 1 225 ? 19.008 -5.882 -32.765 1.00 34.75 225 CYS A N 1
ATOM 1792 C CA . CYS A 1 225 ? 19.950 -5.917 -31.650 1.00 34.75 225 CYS A CA 1
ATOM 1793 C C . CYS A 1 225 ? 21.068 -4.894 -31.900 1.00 34.75 225 CYS A C 1
ATOM 1795 O O . CYS A 1 225 ? 21.737 -4.972 -32.930 1.00 34.75 225 CYS A O 1
ATOM 1797 N N . LEU A 1 226 ? 21.271 -3.965 -30.956 1.00 44.09 226 LEU A N 1
ATOM 1798 C CA . LEU A 1 226 ? 22.484 -3.146 -30.824 1.00 44.09 226 LEU A CA 1
ATOM 1799 C C . LEU A 1 226 ? 23.119 -3.387 -29.444 1.00 44.09 226 LEU A C 1
ATOM 1801 O O . LEU A 1 226 ? 22.477 -3.072 -28.408 1.00 44.09 226 LEU A O 1
#

pLDDT: mean 86.48, std 15.96, range [32.38, 98.69]

Foldseek 3Di:
DEEEEEDAEDEEDEEEYEYEYEYAEYEDYEEEYEYEYEYADYEDDEEEYEYEEEYAEYEDDEEEYEYEEEYADYEEYEADYEYEEEYAEYEEYEAEYEYEEEYADYEDYHYEYEYEYEYADYEDYEYEYEYEYEYADYEDDEEEYEYEYEYAEYEDYEYEYEYEYEYADYEEDEYEYEYEEEYAEYEDYHYEYEYEEDYNYYHDDDDWYWYWYDDPDPDDGDGDTD

Secondary structure (DSSP, 8-state):
-EEEEEEEEEEEESSEEEEEEEEEEEEEE-SEEEEEEEEEEEEEE-SEEEEEEEEEEEEEE-SEEEEEEEEEEEEEE-SEEEEEEEEEEEEEE-SEEEEEEEEEEEEEE-SEEEEEEEEEEEEEE-SEEEEEEEEEEEEEE-SEEEEEEEEEEEEEE-SEEEEEEEEEEEEEE-SEEEEEEEEEEEEEESSEEEEEEEEEEE----S-EEEE---SSSS---EEE-